Protein AF-A0A956I0E1-F1 (afdb_monomer)

Nearest PDB structures (foldseek):
  2x3h-assembly1_B  TM=3.995E-01  e=1.780E-02  Vectrevirus K15
  8ikw-assembly4_H  TM=4.033E-01  e=1.465E-02  Fusarium phyllophilum
  4pmh-assembly1_A  TM=3.651E-01  e=2.503E-02  Sitophilus oryzae
  4c2l-assembly1_A  TM=4.269E-01  e=1.017E+00  Aspergillus tubingensis

Solvent-accessible surface area (backbone atoms only — not comparable to full-atom values): 18386 Å² total; per-residue (Å²): 139,83,85,81,82,82,82,82,81,80,83,80,83,82,80,81,82,81,81,85,80,88,80,81,82,87,81,90,80,82,91,77,94,77,84,85,85,88,87,81,85,89,81,92,79,82,92,76,91,75,88,76,90,79,83,85,80,87,87,82,93,78,93,79,89,80,90,78,88,77,80,76,78,79,76,74,73,80,69,83,68,56,80,61,72,69,86,90,52,82,32,35,77,80,60,12,14,23,72,48,48,69,65,75,64,45,80,45,59,58,43,77,39,70,53,65,60,41,73,49,62,30,31,34,25,58,20,27,37,40,36,63,28,32,52,28,35,40,29,42,19,40,31,38,37,38,64,88,17,59,32,31,32,34,43,73,41,56,72,18,53,31,39,37,33,24,25,25,29,40,24,66,68,60,94,87,56,71,50,48,104,79,34,35,20,52,15,29,35,35,30,35,13,32,39,40,33,20,26,27,26,29,26,8,38,15,28,31,38,32,30,47,42,86,95,39,50,36,52,31,38,41,32,40,19,21,23,34,50,28,41,50,68,46,69,51,73,33,23,27,31,34,35,43,56,38,29,40,34,36,42,30,42,24,22,27,35,23,67,40,51,49,77,68,72,35,62,28,19,14,29,33,36,42,50,81,93,50,68,28,37,47,32,38,41,32,46,24,40,33,21,9,6,59,32,49,68,39,78,29,76,50,92,93,58,90,69,63,61,44,73,62,44,82,43,77,59,45,74,51,90,54,66,43,76,69,88,86,127

Radius of gyration: 27.49 Å; Cα contacts (8 Å, |Δi|>4): 817; chains: 1; bounding box: 90×65×77 Å

Foldseek 3Di:
DDDDDDDDDDDDDDDDDDDDDDDDDDDDDDDDDDDDDDDDDDDDDDDDDDDDDDDDDDDDDDDDDDDDDPPDPPPPPPDPFQDADDLPDQFDPCRFALVSRVAAADEDEEEEACEECAEAARHEYAAAYEQNYANYEYESYEQEHFFQALERYEYQDQRRQYEYGRHEYHQQDDPPDQPDNRTTHQEHYEEANYEHERYEAENHLEDYHYEYNPPHQHAYHYYSYEQEQYHARDLEEGEPYEHALHANYEYASHEQAQLHYHLPHYFYEPYEYADDPHAYEHYYAYQYEFEETQYSYDQRDDPPDPHGHYHHDHYNYHYDPHYRDDPDD

Mean predicted aligned error: 15.27 Å

Sequence (329 aa):
MKTRIGILALLLLGCNPAAPSPVSPPTGGSGGTGTCPAGSTPVLGGCLTKTAACVPANGAVDRLAVGSTCASCHVLLAGSMPTMPPINTRPSAANTGWQPTGVTLTNTGSINVTVDGTVIDSKNVSGCITVNARNVTIRRSKITTNSTCIHGITVQRSDANLLVEDVEVDATIGTDYSHTETSGAETCISGSGFTARRVNLHGCRRGAYVVPYATSTPNVTIDASYIHNLDRVTTYSRAGVTSYLHSNFTLRNNSIDATGGNTDWGTTYAIFVGIFDEIPVNIAIDGNYINGGTFGLNGGYSEGSTKIPENMRVTNNQFGSNFLGGTHN

Secondary structure (DSSP, 8-state):
--PPPPP------PPPPPPPPPPPPPPP------PPPP----------------PPPP-------------------------PPPTTSPP-TTTSSSGGGTPPPEEEEEEEE-STT-EEESEEEEEEEEE-SSS-EEES-EEE--TT-SEEEEE--TT--EEEES-EEE----TT----TTSS-SEEEEESSEEEES-EEESSSEEEEE--BTTB---EEEES-EEE---SS-SS-EEEEEEES--SEEEES-EEEET-S-SSS--EEEEEEE-SSS--B-EEEES-EEEESSEEEE----TT-----BT-EEES-EE-S--------

pLDDT: mean 74.1, std 25.22, range [26.56, 98.88]

Structure (mmCIF, N/CA/C/O backbone):
data_AF-A0A956I0E1-F1
#
_entry.id   AF-A0A956I0E1-F1
#
loop_
_atom_site.group_PDB
_atom_site.id
_atom_site.type_symbol
_atom_site.label_atom_id
_atom_site.label_alt_id
_atom_site.label_comp_id
_atom_site.label_asym_id
_atom_site.label_entity_id
_atom_site.label_seq_id
_atom_site.pdbx_PDB_ins_code
_atom_site.Cartn_x
_atom_site.Cartn_y
_atom_site.Cartn_z
_atom_site.occupancy
_atom_site.B_iso_or_equiv
_atom_site.auth_seq_id
_atom_site.auth_comp_id
_atom_site.auth_asym_id
_atom_site.auth_atom_id
_atom_site.pdbx_PDB_model_num
ATOM 1 N N . MET A 1 1 ? 49.664 17.374 -11.341 1.00 40.78 1 MET A N 1
ATOM 2 C CA . MET A 1 1 ? 48.872 17.722 -10.142 1.00 40.78 1 MET A CA 1
ATOM 3 C C . MET A 1 1 ? 47.831 16.631 -9.950 1.00 40.78 1 MET A C 1
ATOM 5 O O . MET A 1 1 ? 46.962 16.491 -10.795 1.00 40.78 1 MET A O 1
ATOM 9 N N . LYS A 1 2 ? 48.017 15.760 -8.951 1.00 32.50 2 LYS A N 1
ATOM 10 C CA . LYS A 1 2 ? 47.147 14.606 -8.669 1.00 32.50 2 LYS A CA 1
ATOM 11 C C . LYS A 1 2 ? 46.386 14.898 -7.380 1.00 32.50 2 LYS A C 1
ATOM 13 O O . LYS A 1 2 ? 46.998 14.928 -6.316 1.00 32.50 2 LYS A O 1
ATOM 18 N N . THR A 1 3 ? 45.085 15.131 -7.486 1.00 37.00 3 THR A N 1
ATOM 19 C CA . THR A 1 3 ? 44.211 15.380 -6.337 1.00 37.00 3 THR A CA 1
ATOM 20 C C . THR A 1 3 ? 43.773 14.035 -5.764 1.00 37.00 3 THR A C 1
ATOM 22 O O . THR A 1 3 ? 43.162 13.226 -6.457 1.00 37.00 3 THR A O 1
ATOM 25 N N . ARG A 1 4 ? 44.159 13.766 -4.514 1.00 33.53 4 ARG A N 1
ATOM 26 C CA . ARG A 1 4 ? 43.736 12.592 -3.743 1.00 33.53 4 ARG A CA 1
ATOM 27 C C . ARG A 1 4 ? 42.371 12.886 -3.123 1.00 33.53 4 ARG A C 1
ATOM 29 O O . ARG A 1 4 ? 42.251 13.849 -2.373 1.00 33.53 4 ARG A O 1
ATOM 36 N N . ILE A 1 5 ? 41.378 12.049 -3.410 1.00 38.34 5 ILE A N 1
ATOM 37 C CA . ILE A 1 5 ? 40.110 12.003 -2.674 1.00 38.34 5 ILE A CA 1
ATOM 38 C C . ILE A 1 5 ? 40.303 11.000 -1.535 1.00 38.34 5 ILE A C 1
ATOM 40 O O . ILE A 1 5 ? 40.612 9.833 -1.772 1.00 38.34 5 ILE A O 1
ATOM 44 N N . GLY A 1 6 ? 40.214 11.493 -0.300 1.00 29.80 6 GLY A N 1
ATOM 45 C CA . GLY A 1 6 ? 40.300 10.690 0.913 1.00 29.80 6 GLY A CA 1
ATOM 46 C C . GLY A 1 6 ? 39.018 9.892 1.123 1.00 29.80 6 GLY A C 1
ATOM 47 O O . GLY A 1 6 ? 37.931 10.459 1.181 1.00 29.80 6 GLY A O 1
ATOM 48 N N . ILE A 1 7 ? 39.167 8.575 1.240 1.00 33.06 7 ILE A N 1
ATOM 49 C CA . ILE A 1 7 ? 38.125 7.652 1.688 1.00 33.06 7 ILE A CA 1
ATOM 50 C C . ILE A 1 7 ? 38.032 7.781 3.211 1.00 33.06 7 ILE A C 1
ATOM 52 O O . ILE A 1 7 ? 38.994 7.487 3.922 1.00 33.06 7 ILE A O 1
ATOM 56 N N . LEU A 1 8 ? 36.884 8.245 3.705 1.00 27.77 8 LEU A N 1
ATOM 57 C CA . LEU A 1 8 ? 36.563 8.264 5.127 1.00 27.77 8 LEU A CA 1
ATOM 58 C C . LEU A 1 8 ? 36.070 6.864 5.521 1.00 27.77 8 LEU A C 1
ATOM 60 O O . LEU A 1 8 ? 34.970 6.455 5.159 1.00 27.77 8 LEU A O 1
ATOM 64 N N . ALA A 1 9 ? 36.923 6.113 6.218 1.00 31.48 9 ALA A N 1
ATOM 65 C CA . ALA A 1 9 ? 36.590 4.812 6.779 1.00 31.48 9 ALA A CA 1
ATOM 66 C C . ALA A 1 9 ? 35.669 4.986 7.998 1.00 31.48 9 ALA A C 1
ATOM 68 O O . ALA A 1 9 ? 36.048 5.609 8.990 1.00 31.48 9 ALA A O 1
ATOM 69 N N . LEU A 1 10 ? 34.461 4.427 7.920 1.00 29.41 10 LEU A N 1
ATOM 70 C CA . LEU A 1 10 ? 33.529 4.337 9.038 1.00 29.41 10 LEU A CA 1
ATOM 71 C C . LEU A 1 10 ? 33.948 3.152 9.926 1.00 29.41 10 LEU A C 1
ATOM 73 O O . LEU A 1 10 ? 33.850 1.996 9.515 1.00 29.41 10 LEU A O 1
ATOM 77 N N . LEU A 1 11 ? 34.460 3.439 11.128 1.00 28.84 11 LEU A N 1
ATOM 78 C CA . LEU A 1 11 ? 34.755 2.430 12.148 1.00 28.84 11 LEU A CA 1
ATOM 79 C C . LEU A 1 11 ? 33.448 1.791 12.646 1.00 28.84 11 LEU A C 1
ATOM 81 O O . LEU A 1 11 ? 32.648 2.441 13.316 1.00 28.84 11 LEU A O 1
ATOM 85 N N . LEU A 1 12 ? 33.269 0.499 12.374 1.00 31.62 12 LEU A N 1
ATOM 86 C CA . LEU A 1 12 ? 32.282 -0.352 13.038 1.00 31.62 12 LEU A CA 1
ATOM 87 C C . LEU A 1 12 ? 32.843 -0.807 14.393 1.00 31.62 12 LEU A C 1
ATOM 89 O O . LEU A 1 12 ? 33.754 -1.632 14.459 1.00 31.62 12 LEU A O 1
ATOM 93 N N . LEU A 1 13 ? 32.295 -0.261 15.478 1.00 33.41 13 LEU A N 1
ATOM 94 C CA . LEU A 1 13 ? 32.479 -0.777 16.835 1.00 33.41 13 LEU A CA 1
ATOM 95 C C . LEU A 1 13 ? 31.721 -2.106 16.965 1.00 33.41 13 LEU A C 1
ATOM 97 O O . LEU A 1 13 ? 30.492 -2.137 16.960 1.00 33.41 13 LEU A O 1
ATOM 101 N N . GLY A 1 14 ? 32.467 -3.207 17.061 1.00 29.22 14 GLY A N 1
ATOM 102 C CA . GLY A 1 14 ? 31.926 -4.539 17.311 1.00 29.22 14 GLY A CA 1
ATOM 103 C C . GLY A 1 14 ? 31.387 -4.666 18.735 1.00 29.22 14 GLY A C 1
ATOM 104 O O . GLY A 1 14 ? 32.139 -4.565 19.703 1.00 29.22 14 GLY A O 1
ATOM 105 N N . CYS A 1 15 ? 30.084 -4.916 18.858 1.00 30.98 15 CYS A N 1
ATOM 106 C CA . CYS A 1 15 ? 29.458 -5.372 20.093 1.00 30.98 15 CYS A CA 1
ATOM 107 C C . CYS A 1 15 ? 29.407 -6.907 20.063 1.00 30.98 15 CYS A C 1
ATOM 109 O O . CYS A 1 15 ? 28.855 -7.498 19.137 1.00 30.98 15 CYS A O 1
ATOM 111 N N . ASN A 1 16 ? 30.042 -7.545 21.043 1.00 37.84 16 ASN A N 1
ATOM 112 C CA . ASN A 1 16 ? 30.167 -8.995 21.167 1.00 37.84 16 ASN A CA 1
ATOM 113 C C . ASN A 1 16 ? 28.909 -9.569 21.855 1.00 37.84 16 ASN A C 1
ATOM 115 O O . ASN A 1 16 ? 28.628 -9.149 22.980 1.00 37.84 16 ASN A O 1
ATOM 119 N N . PRO A 1 17 ? 28.139 -10.501 21.260 1.00 41.69 17 PRO A N 1
ATOM 120 C CA . PRO A 1 17 ? 27.035 -11.134 21.970 1.00 41.69 17 PRO A CA 1
ATOM 121 C C . PRO A 1 17 ? 27.550 -12.278 22.854 1.00 41.69 17 PRO A C 1
ATOM 123 O O . PRO A 1 17 ? 28.138 -13.250 22.381 1.00 41.69 17 PRO A O 1
ATOM 126 N N . ALA A 1 18 ? 27.309 -12.155 24.159 1.00 39.19 18 ALA A N 1
ATOM 127 C CA . ALA A 1 18 ? 27.514 -13.223 25.128 1.00 39.19 18 ALA A CA 1
ATOM 128 C C . ALA A 1 18 ? 26.575 -14.411 24.841 1.00 39.19 18 ALA A C 1
ATOM 130 O O . ALA A 1 18 ? 25.391 -14.233 24.553 1.00 39.19 18 ALA A O 1
ATOM 131 N N . ALA A 1 19 ? 27.120 -15.625 24.933 1.00 42.50 19 ALA A N 1
ATOM 132 C CA . ALA A 1 19 ? 26.400 -16.880 24.752 1.00 42.50 19 ALA A CA 1
ATOM 133 C C . ALA A 1 19 ? 25.367 -17.126 25.877 1.00 42.50 19 ALA A C 1
ATOM 135 O O . ALA A 1 19 ? 25.663 -16.835 27.039 1.00 42.50 19 ALA A O 1
ATOM 136 N N . PRO A 1 20 ? 24.188 -17.707 25.583 1.00 42.19 20 PRO A N 1
ATOM 137 C CA . PRO A 1 20 ? 23.251 -18.137 26.615 1.00 42.19 20 PRO A CA 1
ATOM 138 C C . PRO A 1 20 ? 23.629 -19.515 27.187 1.00 42.19 20 PRO A C 1
ATOM 140 O O . PRO A 1 20 ? 23.898 -20.464 26.450 1.00 42.19 20 PRO A O 1
ATOM 143 N N . SER A 1 21 ? 23.615 -19.622 28.516 1.00 46.28 21 SER A N 1
ATOM 144 C CA . SER A 1 21 ? 23.767 -20.876 29.267 1.00 46.28 21 SER A CA 1
ATOM 145 C C . SER A 1 21 ? 22.566 -21.821 29.069 1.00 46.28 21 SER A C 1
ATOM 147 O O . SER A 1 21 ? 21.438 -21.343 28.925 1.00 46.28 21 SER A O 1
ATOM 149 N N . PRO A 1 22 ? 22.758 -23.155 29.112 1.00 45.22 22 PRO A N 1
ATOM 150 C CA . PRO A 1 22 ? 21.678 -24.120 28.920 1.00 45.22 22 PRO A CA 1
ATOM 151 C C . PRO A 1 22 ? 20.795 -24.256 30.171 1.00 45.22 22 PRO A C 1
ATOM 153 O O . PRO A 1 22 ? 21.289 -24.410 31.287 1.00 45.22 22 PRO A O 1
ATOM 156 N N . VAL A 1 23 ? 19.475 -24.238 29.968 1.00 52.34 23 VAL A N 1
ATOM 157 C CA . VAL A 1 23 ? 18.460 -24.554 30.985 1.00 52.34 23 VAL A CA 1
ATOM 158 C C . VAL A 1 23 ? 18.112 -26.041 30.887 1.00 52.34 23 VAL A C 1
ATOM 160 O O . VAL A 1 23 ? 17.734 -26.526 29.821 1.00 52.34 23 VAL A O 1
ATOM 163 N N . SER A 1 24 ? 18.246 -26.762 31.999 1.00 46.59 24 SER A N 1
ATOM 164 C CA . SER A 1 24 ? 17.867 -28.174 32.134 1.00 46.59 24 SER A CA 1
ATOM 165 C C . SER A 1 24 ? 16.340 -28.375 32.083 1.00 46.59 24 SER A C 1
ATOM 167 O O . SER A 1 24 ? 15.600 -27.516 32.567 1.00 46.59 24 SER A O 1
ATOM 169 N N . PRO A 1 25 ? 15.841 -29.512 31.561 1.00 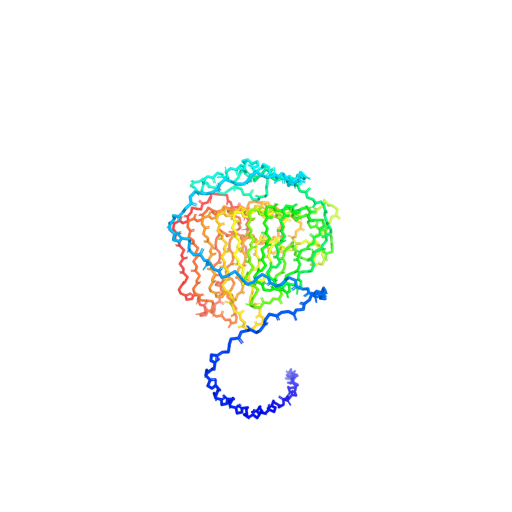48.78 25 PRO A N 1
ATOM 170 C CA . PRO A 1 25 ? 14.408 -29.798 31.500 1.00 48.78 25 PRO A CA 1
ATOM 171 C C . PRO A 1 25 ? 13.851 -30.245 32.867 1.00 48.78 25 PRO A C 1
ATOM 173 O O . PRO A 1 25 ? 14.544 -30.961 33.596 1.00 48.78 25 PRO A O 1
ATOM 176 N N . PRO A 1 26 ? 12.599 -29.895 33.224 1.00 46.16 26 PRO A N 1
ATOM 177 C CA . PRO A 1 26 ? 11.955 -30.455 34.400 1.00 46.16 26 PRO A CA 1
ATOM 178 C C . PRO A 1 26 ? 11.519 -31.903 34.149 1.00 46.16 26 PRO A C 1
ATOM 180 O O . PRO A 1 26 ? 10.938 -32.255 33.121 1.00 46.16 26 PRO A O 1
ATOM 183 N N . THR A 1 27 ? 11.821 -32.734 35.138 1.00 42.22 27 THR A N 1
ATOM 184 C CA . THR A 1 27 ? 11.449 -34.136 35.285 1.00 42.22 27 THR A CA 1
ATOM 185 C C . THR A 1 27 ? 9.942 -34.315 35.492 1.00 42.22 27 THR A C 1
ATOM 187 O O . THR A 1 27 ? 9.270 -33.495 36.114 1.00 42.22 27 THR A O 1
ATOM 190 N N . GLY A 1 28 ? 9.414 -35.412 34.942 1.00 38.59 28 GLY A N 1
ATOM 191 C CA . GLY A 1 28 ? 8.002 -35.779 34.989 1.00 38.59 28 GLY A CA 1
ATOM 192 C C . GLY A 1 28 ? 7.498 -36.152 36.386 1.00 38.59 28 GLY A C 1
ATOM 193 O O . GLY A 1 28 ? 8.214 -36.748 37.190 1.00 38.59 28 GLY A O 1
ATOM 194 N N . GLY A 1 29 ? 6.229 -35.825 36.639 1.00 35.56 29 GLY A N 1
ATOM 195 C CA . GLY A 1 29 ? 5.484 -36.175 37.844 1.00 35.56 29 GLY A CA 1
ATOM 196 C C . GLY A 1 29 ? 4.213 -36.954 37.504 1.00 35.56 29 GLY A C 1
ATOM 197 O O . GLY A 1 29 ? 3.332 -36.456 36.811 1.00 35.56 29 GLY A O 1
ATOM 198 N N . SER A 1 30 ? 4.191 -38.188 38.002 1.00 37.34 30 SER A N 1
ATOM 199 C CA . SER A 1 30 ? 3.142 -39.211 38.019 1.00 37.34 30 SER A CA 1
ATOM 200 C C . SER A 1 30 ? 1.714 -38.716 38.275 1.00 37.34 30 SER A C 1
ATOM 202 O O . SER A 1 30 ? 1.475 -37.880 39.143 1.00 37.34 30 SER A O 1
ATOM 204 N N . GLY A 1 31 ? 0.754 -39.345 37.588 1.00 41.16 31 GLY A N 1
ATOM 205 C CA . GLY A 1 31 ? -0.674 -39.224 37.861 1.00 41.16 31 GLY A CA 1
ATOM 206 C C . GLY A 1 31 ? -1.060 -39.764 39.241 1.00 41.16 31 GLY A C 1
ATOM 207 O O . GLY A 1 31 ? -0.533 -40.774 39.705 1.00 41.16 31 GLY A O 1
ATOM 208 N N . GLY A 1 32 ? -2.003 -39.074 39.878 1.00 35.44 32 GLY A N 1
ATOM 209 C CA . GLY A 1 32 ? -2.668 -39.493 41.104 1.00 35.44 32 GLY A CA 1
ATOM 210 C C . GLY A 1 32 ? -4.151 -39.155 41.009 1.00 35.44 32 GLY A C 1
ATOM 211 O O . GLY A 1 32 ? -4.526 -37.998 40.835 1.00 35.44 32 GLY A O 1
ATOM 212 N N . THR A 1 33 ? -4.995 -40.179 41.085 1.00 40.28 33 THR A N 1
ATOM 213 C CA . THR A 1 33 ? -6.451 -40.079 41.203 1.00 40.28 33 THR A CA 1
ATOM 214 C C . THR A 1 33 ? -6.811 -39.626 42.618 1.00 40.28 33 THR A C 1
ATOM 216 O O . THR A 1 33 ? -6.665 -40.399 43.562 1.00 40.28 33 THR A O 1
ATOM 219 N N . GLY A 1 34 ? -7.261 -38.378 42.769 1.00 34.16 34 GLY A N 1
ATOM 220 C CA . GLY A 1 34 ? -7.728 -37.818 44.039 1.00 34.16 34 GLY A CA 1
ATOM 221 C C . GLY A 1 34 ? -9.223 -37.506 44.000 1.00 34.16 34 GLY A C 1
ATOM 222 O O . GLY A 1 34 ? -9.676 -36.712 43.182 1.00 34.16 34 GLY A O 1
ATOM 223 N N . THR A 1 35 ? -9.985 -38.137 44.888 1.00 37.84 35 THR A N 1
ATOM 224 C CA . THR A 1 35 ? -11.394 -37.851 45.191 1.00 37.84 35 THR A CA 1
ATOM 225 C C . THR A 1 35 ? -11.530 -36.552 45.998 1.00 37.84 35 THR A C 1
ATOM 227 O O . THR A 1 35 ? -10.819 -36.377 46.987 1.00 37.84 35 THR A O 1
ATOM 230 N N . CYS A 1 36 ? -12.457 -35.662 45.625 1.00 31.25 36 CYS A N 1
ATOM 231 C CA . CYS A 1 36 ? -12.765 -34.441 46.384 1.00 31.25 36 CYS A CA 1
ATOM 232 C C . CYS A 1 36 ? -13.646 -34.727 47.619 1.00 31.25 36 CYS A C 1
ATOM 234 O O . CYS A 1 36 ? -14.669 -35.399 47.474 1.00 31.25 36 CYS A O 1
ATOM 236 N N . PRO A 1 37 ? -13.337 -34.158 48.802 1.00 41.31 37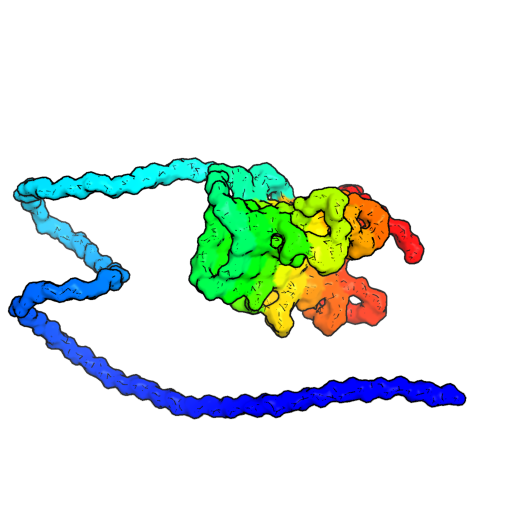 PRO A N 1
ATOM 237 C CA . PRO A 1 37 ? -14.288 -34.043 49.899 1.00 41.31 37 PRO A CA 1
ATOM 238 C C . PRO A 1 37 ? -15.182 -32.803 49.737 1.00 41.31 37 PRO A C 1
ATOM 240 O O . PRO A 1 37 ? -14.757 -31.756 49.248 1.00 41.31 37 PRO A O 1
ATOM 243 N N . ALA A 1 38 ? -16.439 -32.945 50.154 1.00 36.06 38 ALA A N 1
ATOM 244 C CA . ALA A 1 38 ? -17.451 -31.898 50.148 1.00 36.06 38 ALA A CA 1
ATOM 245 C C . ALA A 1 38 ? -17.284 -30.928 51.332 1.00 36.06 38 ALA A C 1
ATOM 247 O O . ALA A 1 38 ? -17.058 -31.363 52.459 1.00 36.06 38 ALA A O 1
ATOM 248 N N . GLY A 1 39 ? -17.501 -29.632 51.080 1.00 38.31 39 GLY A N 1
ATOM 249 C CA . GLY A 1 39 ? -17.866 -28.655 52.111 1.00 38.31 39 GLY A CA 1
ATOM 250 C C . GLY A 1 39 ? -16.900 -27.481 52.292 1.00 38.31 39 GLY A C 1
ATOM 251 O O . GLY A 1 39 ? -15.991 -27.540 53.113 1.00 38.31 39 GLY A O 1
ATOM 252 N N . SER A 1 40 ? -17.145 -26.378 51.579 1.00 33.75 40 SER A N 1
ATOM 253 C CA . SER A 1 40 ? -17.056 -24.999 52.104 1.00 33.75 40 SER A CA 1
ATOM 254 C C . SER A 1 40 ? -17.456 -23.971 51.031 1.00 33.75 40 SER A C 1
ATOM 256 O O . SER A 1 40 ? -17.135 -24.098 49.853 1.00 33.75 40 SER A O 1
ATOM 258 N N . THR A 1 41 ? -18.241 -22.985 51.460 1.00 42.19 41 THR A N 1
ATOM 259 C CA . THR A 1 41 ? -18.812 -21.842 50.721 1.00 42.19 41 THR A CA 1
ATOM 260 C C . THR A 1 41 ? -17.768 -20.762 50.355 1.00 42.19 41 THR A C 1
ATOM 262 O O . THR A 1 41 ? -16.660 -20.793 50.885 1.00 42.19 41 THR A O 1
ATOM 265 N N . PRO A 1 42 ? -18.082 -19.817 49.438 1.00 43.72 42 PRO A N 1
ATOM 266 C CA . PRO A 1 42 ? -17.131 -19.309 48.446 1.00 43.72 42 PRO A CA 1
ATOM 267 C C . PRO A 1 42 ? -16.430 -17.996 48.824 1.00 43.72 42 PRO A C 1
ATOM 269 O O . PRO A 1 42 ? -16.980 -17.160 49.539 1.00 43.72 42 PRO A O 1
ATOM 272 N N . VAL A 1 43 ? -15.259 -17.765 48.221 1.00 35.53 43 VAL A N 1
ATOM 273 C CA . VAL A 1 43 ? -14.639 -16.437 48.082 1.00 35.53 43 VAL A CA 1
ATOM 274 C C . VAL A 1 43 ? -14.528 -16.114 46.589 1.00 35.53 43 VAL A C 1
ATOM 276 O O . VAL A 1 43 ? -14.092 -16.946 45.796 1.00 35.53 43 VAL A O 1
ATOM 279 N N . LEU A 1 44 ? -14.984 -14.914 46.216 1.00 36.69 44 LEU A N 1
ATOM 280 C CA . LEU A 1 44 ? -14.990 -14.371 44.858 1.00 36.69 44 LEU A CA 1
ATOM 281 C C . LEU A 1 44 ? -13.585 -14.314 44.235 1.00 36.69 44 LEU A C 1
ATOM 283 O O . LEU A 1 44 ? -12.666 -13.765 44.838 1.00 36.69 44 LEU A O 1
ATOM 287 N N . GLY A 1 45 ? -13.463 -14.733 42.972 1.00 33.44 45 GLY A N 1
ATOM 288 C CA . GLY A 1 45 ? -12.325 -14.366 42.129 1.00 33.44 45 GLY A CA 1
ATOM 289 C C . GLY A 1 45 ? -12.209 -15.170 40.832 1.00 33.44 45 GLY A C 1
ATOM 290 O O . GLY A 1 45 ? -11.830 -16.331 40.862 1.00 33.44 45 GLY A O 1
ATOM 291 N N . GLY A 1 46 ? -12.467 -14.517 39.693 1.00 33.78 46 GLY A N 1
ATOM 292 C CA . GLY A 1 46 ? -11.894 -14.879 38.388 1.00 33.78 46 GLY A CA 1
ATOM 293 C C . GLY A 1 46 ? -12.588 -15.991 37.593 1.00 33.78 46 GLY A C 1
ATOM 294 O O . GLY A 1 46 ? -12.231 -17.160 37.689 1.00 33.78 46 GLY A O 1
ATOM 295 N N . CYS A 1 47 ? -13.509 -15.611 36.703 1.00 26.56 47 CYS A N 1
ATOM 296 C CA . CYS A 1 47 ? -13.994 -16.487 35.636 1.00 26.56 47 CYS A CA 1
ATOM 297 C C . CYS A 1 47 ? -12.930 -16.587 34.526 1.00 26.56 47 CYS A C 1
ATOM 299 O O . CYS A 1 47 ? -12.784 -15.678 33.711 1.00 26.56 47 CYS A O 1
ATOM 301 N N . LEU A 1 48 ? -12.181 -17.693 34.506 1.00 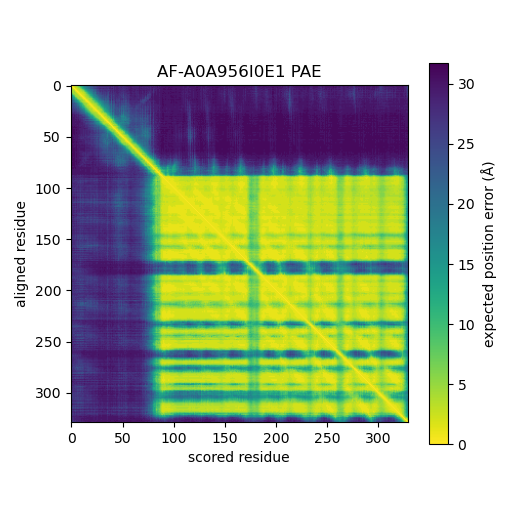36.00 48 LEU A N 1
ATOM 302 C CA . LEU A 1 48 ? -11.466 -18.190 33.329 1.00 36.00 48 LEU A CA 1
ATOM 303 C C . LEU A 1 48 ? -12.336 -19.280 32.694 1.00 36.00 48 LEU A C 1
ATOM 305 O O . LEU A 1 48 ? -12.450 -20.384 33.224 1.00 36.00 48 LEU A O 1
ATOM 309 N N . THR A 1 49 ? -12.966 -18.986 31.559 1.00 33.41 49 THR A N 1
ATOM 310 C CA . THR A 1 49 ? -13.727 -19.981 30.796 1.00 33.41 49 THR A CA 1
ATOM 311 C C . THR A 1 49 ? -12.771 -20.909 30.051 1.00 33.41 49 THR A C 1
ATOM 313 O O . THR A 1 49 ? -12.272 -20.574 28.977 1.00 33.41 49 THR A O 1
ATOM 316 N N . LYS A 1 50 ? -12.527 -22.097 30.612 1.00 32.06 50 LYS A N 1
ATOM 317 C CA . LYS A 1 50 ? -11.989 -23.249 29.882 1.00 32.06 50 LYS A CA 1
ATOM 318 C C . LYS A 1 50 ? -13.170 -24.135 29.485 1.00 32.06 50 LYS A C 1
ATOM 320 O O . LYS A 1 50 ? -13.744 -24.826 30.321 1.00 32.06 50 LYS A O 1
ATOM 325 N N . THR A 1 51 ? -13.565 -24.070 28.220 1.00 32.41 51 THR A N 1
ATOM 326 C CA . THR A 1 51 ? -14.673 -24.851 27.662 1.00 32.41 51 THR A CA 1
ATOM 327 C C . THR A 1 51 ? -14.257 -26.319 27.543 1.00 32.41 51 THR A C 1
ATOM 329 O O . THR A 1 51 ? -13.497 -26.678 26.648 1.00 32.41 51 THR A O 1
ATOM 332 N N . ALA A 1 52 ? -14.738 -27.173 28.446 1.00 35.12 52 ALA A N 1
ATOM 333 C CA . ALA A 1 52 ? -14.764 -28.618 28.243 1.00 35.12 52 ALA A CA 1
ATOM 334 C C . ALA A 1 52 ? -16.186 -29.011 27.824 1.00 35.12 52 ALA A C 1
ATOM 336 O O . ALA A 1 52 ? -17.147 -28.780 28.556 1.00 35.12 52 ALA A O 1
ATOM 337 N N . ALA A 1 53 ? -16.311 -29.550 26.614 1.00 35.66 53 ALA A N 1
ATOM 338 C CA . ALA A 1 53 ? -17.561 -30.051 26.069 1.00 35.66 53 ALA A CA 1
ATOM 339 C C . ALA A 1 53 ? -17.998 -31.315 26.827 1.00 35.66 53 ALA A C 1
ATOM 341 O O . ALA A 1 53 ? -17.245 -32.285 26.894 1.00 35.66 53 ALA A O 1
ATOM 342 N N . CYS A 1 54 ? -19.219 -31.312 27.363 1.00 28.12 54 CYS A N 1
ATOM 343 C CA . CYS A 1 54 ? -19.899 -32.521 27.814 1.00 28.12 54 CYS A CA 1
ATOM 344 C C . CYS A 1 54 ? -21.035 -32.825 26.831 1.00 28.12 54 CYS A C 1
ATOM 346 O O . CYS A 1 54 ? -21.918 -31.996 26.613 1.00 28.12 54 CYS A O 1
ATOM 348 N N . VAL A 1 55 ? -20.967 -33.997 26.204 1.00 38.22 55 VAL A N 1
ATOM 349 C CA . VAL A 1 55 ? -22.006 -34.565 25.339 1.00 38.22 55 VAL A CA 1
ATOM 350 C C . VAL A 1 55 ? -23.092 -35.166 26.241 1.00 38.22 55 VAL A C 1
ATOM 352 O O . VAL A 1 55 ? -22.746 -35.995 27.083 1.00 38.22 55 VAL A O 1
ATOM 355 N N . PRO A 1 56 ? -24.385 -34.816 26.105 1.00 37.81 56 PRO A N 1
ATOM 356 C CA . PRO A 1 56 ? -25.424 -35.476 26.882 1.00 37.81 56 PRO A CA 1
ATOM 357 C C . PRO A 1 56 ? -25.810 -36.820 26.251 1.00 37.81 56 PRO A C 1
ATOM 359 O O . PRO A 1 56 ? -26.188 -36.896 25.081 1.00 37.81 56 PRO A O 1
ATOM 362 N N . ALA A 1 57 ? -25.738 -37.880 27.058 1.00 34.81 57 ALA A N 1
ATOM 363 C CA . ALA A 1 57 ? -26.407 -39.145 26.792 1.00 34.81 57 ALA A CA 1
ATOM 364 C C . ALA A 1 57 ? -27.895 -39.029 27.168 1.00 34.81 57 ALA A C 1
ATOM 366 O O . ALA A 1 57 ? -28.259 -38.419 28.172 1.00 34.81 57 ALA A O 1
ATOM 367 N N . ASN A 1 58 ? -28.738 -39.602 26.315 1.00 41.38 58 ASN A N 1
ATOM 368 C CA . ASN A 1 58 ? -30.194 -39.549 26.359 1.00 41.38 58 ASN A CA 1
ATOM 369 C C . ASN A 1 58 ? -30.812 -40.084 27.662 1.00 41.38 58 ASN A C 1
ATOM 371 O O . ASN A 1 58 ? -30.433 -41.153 28.134 1.00 41.38 58 ASN A O 1
ATOM 375 N N . GLY A 1 59 ? -31.894 -39.428 28.096 1.00 37.53 59 GLY A N 1
ATOM 376 C CA . GLY A 1 59 ? -33.016 -40.089 28.766 1.00 37.53 59 GLY A CA 1
ATOM 377 C C . GLY A 1 59 ? -33.282 -39.663 30.208 1.00 37.53 59 GLY A C 1
ATOM 378 O O . GLY A 1 59 ? -32.765 -40.279 31.127 1.00 37.53 59 GLY A O 1
ATOM 379 N N . ALA A 1 60 ? -34.159 -38.673 30.389 1.00 34.56 60 ALA A N 1
ATOM 380 C CA . ALA A 1 60 ? -35.275 -38.695 31.346 1.00 34.56 60 ALA A CA 1
ATOM 381 C C . ALA A 1 60 ? -35.985 -37.334 31.316 1.00 34.56 60 ALA A C 1
ATOM 383 O O . ALA A 1 60 ? -35.374 -36.285 31.502 1.00 34.56 60 ALA A O 1
ATOM 384 N N . VAL A 1 61 ? -37.288 -37.368 31.050 1.00 44.81 61 VAL A N 1
ATOM 385 C CA . VAL A 1 61 ? -38.200 -36.237 31.218 1.00 44.81 61 VAL A CA 1
ATOM 386 C C . VAL A 1 61 ? -38.478 -36.061 32.704 1.00 44.81 61 VAL A C 1
ATOM 388 O O . VAL A 1 61 ? -39.054 -36.957 33.313 1.00 44.81 61 VAL A O 1
ATOM 391 N N . ASP A 1 62 ? -38.134 -34.905 33.267 1.00 32.78 62 ASP A N 1
ATOM 392 C CA . ASP A 1 62 ? -38.762 -34.468 34.508 1.00 32.78 62 ASP A CA 1
ATOM 393 C C . ASP A 1 62 ? -39.114 -32.980 34.461 1.00 32.78 62 ASP A C 1
ATOM 395 O O . ASP A 1 62 ? -38.363 -32.132 33.972 1.00 32.78 62 ASP A O 1
ATOM 399 N N . ARG A 1 63 ? -40.338 -32.698 34.897 1.00 45.53 63 ARG A N 1
ATOM 400 C CA . ARG A 1 63 ? -40.977 -31.387 34.873 1.00 45.53 63 ARG A CA 1
ATOM 401 C C . ARG A 1 63 ? -40.617 -30.650 36.155 1.00 45.53 63 ARG A C 1
ATOM 403 O O . ARG A 1 63 ? -41.146 -30.994 37.203 1.00 45.53 63 ARG A O 1
ATOM 410 N N . LEU A 1 64 ? -39.875 -29.550 36.056 1.00 36.31 64 LEU A N 1
ATOM 411 C CA . LEU A 1 64 ? -39.912 -28.508 37.083 1.00 36.31 64 LEU A CA 1
ATOM 412 C C . LEU A 1 64 ? -39.997 -27.121 36.438 1.00 36.31 64 LEU A C 1
ATOM 414 O O . LEU A 1 64 ? -39.086 -26.665 35.752 1.00 36.31 64 LEU A O 1
ATOM 418 N N . ALA A 1 65 ? -41.126 -26.459 36.676 1.00 39.94 65 ALA A N 1
ATOM 419 C CA . ALA A 1 65 ? -41.277 -25.021 36.528 1.00 39.94 65 ALA A CA 1
ATOM 420 C C . ALA A 1 65 ? -40.810 -24.344 37.823 1.00 39.94 65 ALA A C 1
ATOM 422 O O . ALA A 1 65 ? -41.133 -24.852 38.889 1.00 39.94 65 ALA A O 1
ATOM 423 N N . VAL A 1 66 ? -40.105 -23.214 37.727 1.00 37.34 66 VAL A N 1
ATOM 424 C CA . VAL A 1 66 ? -40.360 -21.927 38.412 1.00 37.34 66 VAL A CA 1
ATOM 425 C C . VAL A 1 66 ? -39.367 -20.916 37.827 1.00 37.34 66 VAL A C 1
ATOM 427 O O . VAL A 1 66 ? -38.221 -21.240 37.526 1.00 37.34 66 VAL A O 1
ATOM 430 N N . GLY A 1 67 ? -39.867 -19.709 37.579 1.00 40.59 67 GLY A N 1
ATOM 431 C CA . GLY A 1 67 ? -39.214 -18.682 36.789 1.00 40.59 67 GLY A CA 1
ATOM 432 C C . GLY A 1 67 ? -37.969 -18.060 37.411 1.00 40.59 67 GLY A C 1
ATOM 433 O O . GLY A 1 67 ? -37.801 -17.984 38.624 1.00 40.59 67 GLY A O 1
ATOM 434 N N . SER A 1 68 ? -37.142 -17.517 36.525 1.00 44.03 68 SER A N 1
ATOM 435 C CA . SER A 1 68 ? -36.263 -16.400 36.831 1.00 44.03 68 SER A CA 1
ATOM 436 C C . SER A 1 68 ? -36.126 -15.566 35.562 1.00 44.03 68 SER A C 1
ATOM 438 O O . SER A 1 68 ? -35.691 -16.044 34.514 1.00 44.03 68 SER A O 1
ATOM 440 N N . THR A 1 69 ? -36.618 -14.335 35.628 1.00 40.62 69 THR A N 1
ATOM 441 C CA . THR A 1 69 ? -36.598 -13.358 34.545 1.00 40.62 69 THR A CA 1
ATOM 442 C C . THR A 1 69 ? -35.177 -12.838 34.336 1.00 40.62 69 THR A C 1
ATOM 444 O O . THR A 1 69 ? -34.751 -11.914 35.023 1.00 40.62 69 THR A O 1
ATOM 447 N N . CYS A 1 70 ? -34.466 -13.371 33.343 1.00 36.84 70 CYS A N 1
ATOM 448 C CA . CYS A 1 70 ? -33.359 -12.665 32.694 1.00 36.84 70 CYS A CA 1
ATOM 44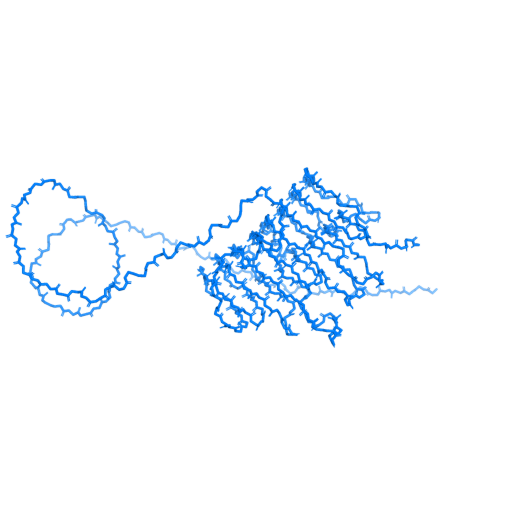9 C C . CYS A 1 70 ? -33.883 -11.938 31.445 1.00 36.84 70 CYS A C 1
ATOM 451 O O . CYS A 1 70 ? -33.602 -12.322 30.313 1.00 36.84 70 CYS A O 1
ATOM 453 N N . ALA A 1 71 ? -34.673 -10.887 31.662 1.00 43.84 71 ALA A N 1
ATOM 454 C CA . ALA A 1 71 ? -34.786 -9.782 30.712 1.00 43.84 71 ALA A CA 1
ATOM 455 C C . ALA A 1 71 ? -33.615 -8.835 31.046 1.00 43.84 71 ALA A C 1
ATOM 457 O O . ALA A 1 71 ? -33.466 -8.454 32.199 1.00 43.84 71 ALA A O 1
ATOM 458 N N . SER A 1 72 ? -32.668 -8.489 30.182 1.00 44.59 72 SER A N 1
ATOM 459 C CA . SER A 1 72 ? -32.726 -8.353 28.737 1.00 44.59 72 SER A CA 1
ATOM 460 C C . SER A 1 72 ? -31.338 -8.637 28.163 1.00 44.59 72 SER A C 1
ATOM 462 O O . SER A 1 72 ? -30.428 -7.820 28.289 1.00 44.59 72 SER A O 1
ATOM 464 N N . CYS A 1 73 ? -31.158 -9.778 27.500 1.00 31.25 73 CYS A N 1
ATOM 465 C CA . CYS A 1 73 ? -30.084 -9.895 26.523 1.00 31.25 73 CYS A CA 1
ATOM 466 C C . CYS A 1 73 ? -30.634 -9.263 25.243 1.00 31.25 73 CYS A C 1
ATOM 468 O O . CYS A 1 73 ? -31.486 -9.852 24.579 1.00 31.25 73 CYS A O 1
ATOM 470 N N . HIS A 1 74 ? -30.239 -8.022 24.950 1.00 39.50 74 HIS A N 1
ATOM 471 C CA . HIS A 1 74 ? -30.492 -7.439 23.637 1.00 39.50 74 HIS A CA 1
ATOM 472 C C . HIS A 1 74 ? -29.767 -8.314 22.615 1.00 39.50 74 HIS A C 1
ATOM 474 O O . HIS A 1 74 ? -28.565 -8.177 22.394 1.00 39.50 74 HIS A O 1
ATOM 480 N N . VAL A 1 75 ? -30.508 -9.239 22.009 1.00 38.62 75 VAL A N 1
ATOM 481 C CA . VAL A 1 75 ? -30.127 -9.863 20.750 1.00 38.62 75 VAL A CA 1
ATOM 482 C C . VAL A 1 75 ? -30.125 -8.722 19.742 1.00 38.62 75 VAL A C 1
ATOM 484 O O . VAL A 1 75 ? -31.167 -8.340 19.213 1.00 38.62 75 VAL A O 1
ATOM 487 N N . LEU A 1 76 ? -28.959 -8.105 19.549 1.00 44.12 76 LEU A N 1
ATOM 488 C CA . LEU A 1 76 ? -28.711 -7.252 18.399 1.00 44.12 76 LEU A CA 1
ATOM 489 C C . LEU A 1 76 ? -28.970 -8.131 17.180 1.00 44.12 76 LEU A C 1
ATOM 491 O O . LEU A 1 76 ? -28.181 -9.020 16.862 1.00 44.12 76 LEU A O 1
ATOM 495 N N . LEU A 1 77 ? -30.131 -7.919 16.560 1.00 41.28 77 LEU A N 1
ATOM 496 C CA . LEU A 1 77 ? -30.456 -8.445 15.248 1.00 41.28 77 LEU A CA 1
ATOM 497 C C . LEU A 1 77 ? -29.251 -8.158 14.357 1.00 41.28 77 LEU A C 1
ATOM 499 O O . LEU A 1 77 ? -28.896 -6.997 14.148 1.00 41.28 77 LEU A O 1
ATOM 503 N N . ALA A 1 78 ? -28.599 -9.220 13.887 1.00 43.19 78 ALA A N 1
ATOM 504 C CA . ALA A 1 78 ? -27.599 -9.132 12.844 1.00 43.19 78 ALA A CA 1
ATOM 505 C C . ALA A 1 78 ? -28.312 -8.584 11.605 1.00 43.19 78 ALA A C 1
ATOM 507 O O . ALA A 1 78 ? -28.901 -9.336 10.829 1.00 43.19 78 ALA A O 1
ATOM 508 N N . GLY A 1 79 ? -28.337 -7.256 11.476 1.00 39.50 79 GLY A N 1
ATOM 509 C CA . GLY A 1 79 ? -28.761 -6.595 10.257 1.00 39.50 79 GLY A CA 1
ATOM 510 C C . GLY A 1 79 ? -27.974 -7.219 9.116 1.00 39.50 79 GLY A C 1
ATOM 511 O O . GLY A 1 79 ? -26.757 -7.388 9.225 1.00 39.50 79 GLY A O 1
ATOM 512 N N . SER A 1 80 ? -28.680 -7.637 8.069 1.00 41.75 80 SER A N 1
ATOM 513 C CA . SER A 1 80 ? -28.088 -8.185 6.856 1.00 41.75 80 SER A CA 1
ATOM 514 C C . SER A 1 80 ? -27.037 -7.204 6.348 1.00 41.75 80 SER A C 1
ATOM 516 O O . SER A 1 80 ? -27.381 -6.155 5.801 1.00 41.75 80 SER A O 1
ATOM 518 N N . MET A 1 81 ? -25.760 -7.509 6.587 1.00 47.91 81 MET A N 1
ATOM 519 C CA . MET A 1 81 ? -24.675 -6.707 6.045 1.00 47.91 81 MET A CA 1
ATOM 520 C C . MET A 1 81 ? -24.781 -6.775 4.519 1.00 47.91 81 MET A C 1
ATOM 522 O O . MET A 1 81 ? -24.973 -7.878 3.993 1.00 47.91 81 MET A O 1
ATOM 526 N N . PRO A 1 82 ? -24.687 -5.641 3.806 1.00 51.59 82 PRO A N 1
ATOM 527 C CA . PRO A 1 82 ? -24.654 -5.652 2.354 1.00 51.59 82 PRO A CA 1
ATOM 528 C C . PRO A 1 82 ? -23.575 -6.628 1.884 1.00 51.59 82 PRO A C 1
ATOM 530 O O . PRO A 1 82 ? -22.399 -6.493 2.229 1.00 51.59 82 PRO A O 1
ATOM 533 N N . THR A 1 83 ? -23.978 -7.656 1.139 1.00 52.66 83 THR A N 1
ATOM 534 C CA . THR A 1 83 ? -23.033 -8.553 0.481 1.00 52.66 83 THR A CA 1
ATOM 535 C C . THR A 1 83 ? -22.365 -7.763 -0.629 1.00 52.66 83 THR A C 1
ATOM 537 O O . THR A 1 83 ? -23.025 -7.315 -1.566 1.00 52.66 83 THR A O 1
ATOM 540 N N . MET A 1 84 ? -21.065 -7.557 -0.492 1.00 57.84 84 MET A N 1
ATOM 541 C CA . MET A 1 84 ? -20.276 -6.784 -1.435 1.00 57.84 84 MET A CA 1
ATOM 542 C C . MET A 1 84 ? -20.292 -7.423 -2.844 1.00 57.84 84 MET A C 1
ATOM 544 O O . MET A 1 84 ? -20.398 -8.651 -2.950 1.00 57.84 84 MET A O 1
ATOM 548 N N . PRO A 1 85 ? -20.190 -6.618 -3.924 1.00 56.03 85 PRO A N 1
ATOM 549 C CA . PRO A 1 85 ? -20.225 -7.122 -5.292 1.00 56.03 85 PRO A CA 1
ATOM 550 C C . PRO A 1 85 ? -19.173 -8.214 -5.560 1.00 56.03 85 PRO A C 1
ATOM 552 O O . PRO A 1 85 ? -18.079 -8.178 -4.989 1.00 56.03 85 PRO A O 1
ATOM 555 N N . PRO A 1 86 ? -19.468 -9.183 -6.444 1.00 53.41 86 PRO A N 1
ATOM 556 C CA . PRO A 1 86 ? -18.529 -10.243 -6.788 1.00 53.41 86 PRO A CA 1
ATOM 557 C C . PRO A 1 86 ? -17.236 -9.709 -7.433 1.00 53.41 86 PRO A C 1
ATOM 559 O O . PRO A 1 86 ? -17.245 -8.764 -8.225 1.00 53.41 86 PRO A O 1
ATOM 562 N N . ILE A 1 87 ? -16.123 -10.396 -7.137 1.00 55.91 87 ILE A N 1
ATOM 563 C CA . ILE A 1 87 ? -14.744 -10.121 -7.608 1.00 55.91 87 ILE A CA 1
ATOM 564 C C . ILE A 1 87 ? -14.597 -10.209 -9.148 1.00 55.91 87 ILE A C 1
ATOM 566 O O . ILE A 1 87 ? -13.559 -9.866 -9.700 1.00 55.91 87 ILE A O 1
ATOM 570 N N . ASN A 1 88 ? -15.634 -10.632 -9.878 1.00 60.25 88 ASN A N 1
ATOM 571 C CA . ASN A 1 88 ? -15.614 -10.723 -11.343 1.00 60.25 88 ASN A CA 1
ATOM 572 C C . ASN A 1 88 ? -15.819 -9.374 -12.060 1.00 60.25 88 ASN A C 1
ATOM 574 O O . ASN A 1 88 ? -15.767 -9.320 -13.288 1.00 60.25 88 ASN A O 1
ATOM 578 N N . THR A 1 89 ? -16.061 -8.298 -11.313 1.00 81.88 89 THR A N 1
ATOM 579 C CA . THR A 1 89 ? -16.121 -6.937 -11.847 1.00 81.88 89 THR A CA 1
ATOM 580 C C . THR A 1 89 ? -14.790 -6.234 -11.610 1.00 81.88 89 THR A C 1
ATOM 582 O O . THR A 1 89 ? -14.177 -6.395 -10.556 1.00 81.88 89 THR A O 1
ATOM 585 N N . ARG A 1 90 ? -14.319 -5.454 -12.595 1.00 90.38 90 ARG A N 1
ATOM 586 C CA . ARG A 1 90 ? -13.080 -4.670 -12.461 1.00 90.38 90 ARG A CA 1
ATOM 587 C C . ARG A 1 90 ? -13.147 -3.818 -11.178 1.00 90.38 90 ARG A C 1
ATOM 589 O O . ARG A 1 90 ? -14.177 -3.167 -10.966 1.00 90.38 90 ARG A O 1
ATOM 596 N N . PRO A 1 91 ? -12.085 -3.775 -10.350 1.00 96.38 91 PRO A N 1
ATOM 597 C CA . PRO A 1 91 ? -12.069 -2.901 -9.185 1.00 96.38 91 PRO A CA 1
ATOM 598 C C . PRO A 1 91 ? -12.292 -1.434 -9.559 1.00 96.38 91 PRO A C 1
ATOM 600 O O . PRO A 1 91 ? -11.730 -0.921 -10.528 1.00 96.38 91 PRO A O 1
ATOM 603 N N . SER A 1 92 ? -13.142 -0.772 -8.791 1.00 95.69 92 SER A N 1
ATOM 604 C CA . SER A 1 92 ? -13.525 0.632 -8.910 1.00 95.69 92 SER A CA 1
ATOM 605 C C . SER A 1 92 ? -14.024 1.128 -7.550 1.00 95.69 92 SER A C 1
ATOM 607 O O . SER A 1 92 ? -14.225 0.334 -6.630 1.00 95.69 92 SER A O 1
ATOM 609 N N . ALA A 1 93 ? -14.318 2.421 -7.417 1.00 95.00 93 ALA A N 1
ATOM 610 C CA . ALA A 1 93 ? -14.902 2.960 -6.185 1.00 95.00 93 ALA A CA 1
ATOM 611 C C . ALA A 1 93 ? -16.246 2.299 -5.793 1.00 95.00 93 ALA A C 1
ATOM 613 O O . ALA A 1 93 ? -16.616 2.298 -4.625 1.00 95.00 93 ALA A O 1
ATOM 614 N N . ALA A 1 94 ? -16.973 1.698 -6.744 1.00 94.94 94 ALA A N 1
ATOM 615 C CA . ALA A 1 94 ? -18.266 1.062 -6.481 1.00 94.94 94 ALA A CA 1
ATOM 616 C C . ALA A 1 94 ? -18.163 -0.318 -5.799 1.00 94.94 94 ALA A C 1
ATOM 618 O O . ALA A 1 94 ? -19.157 -0.815 -5.272 1.00 94.94 94 ALA A O 1
ATOM 619 N N . ASN A 1 95 ? -16.989 -0.959 -5.823 1.00 95.00 95 ASN A N 1
ATOM 620 C CA . ASN A 1 95 ? -16.770 -2.306 -5.276 1.00 95.00 95 ASN A CA 1
ATOM 621 C C . ASN A 1 95 ? -15.482 -2.430 -4.435 1.00 95.00 95 ASN A C 1
ATOM 623 O O . ASN A 1 95 ? -15.113 -3.537 -4.049 1.00 95.00 95 ASN A O 1
ATOM 627 N N . THR A 1 96 ? -14.822 -1.312 -4.126 1.00 97.50 96 THR A N 1
ATOM 628 C CA . THR A 1 96 ? -13.643 -1.247 -3.249 1.00 97.50 96 THR A CA 1
ATOM 629 C C . THR A 1 96 ? -13.801 -0.147 -2.203 1.00 97.50 96 THR A C 1
ATOM 631 O O . THR A 1 96 ? -14.643 0.742 -2.330 1.00 97.50 96 THR A O 1
ATOM 634 N N . GLY A 1 97 ? -12.978 -0.199 -1.157 1.00 98.12 97 GLY A N 1
ATOM 635 C CA . GLY A 1 97 ? -13.047 0.729 -0.035 1.00 98.12 97 GLY A CA 1
ATOM 636 C C . GLY A 1 97 ? -14.203 0.431 0.919 1.00 98.12 97 GLY A C 1
ATOM 637 O O . GLY A 1 97 ? -14.838 -0.621 0.858 1.00 98.12 97 GLY A O 1
ATOM 638 N N . TRP A 1 98 ? -14.464 1.359 1.840 1.00 98.12 98 TRP A N 1
ATOM 639 C CA . TRP A 1 98 ? -15.453 1.145 2.902 1.00 98.12 98 TRP A CA 1
ATOM 640 C C . TRP A 1 98 ? -16.895 1.362 2.430 1.00 98.12 98 TRP A C 1
ATOM 642 O O . TRP A 1 98 ? -17.802 0.722 2.962 1.00 98.12 98 TRP A O 1
ATOM 652 N N . GLN A 1 99 ? -17.131 2.246 1.451 1.00 96.75 99 GLN A N 1
ATOM 653 C CA . GLN A 1 99 ? -18.486 2.663 1.062 1.00 96.75 99 GLN A CA 1
ATOM 654 C C . GLN A 1 99 ? -19.388 1.486 0.648 1.00 96.75 99 GLN A C 1
ATOM 656 O O . GLN A 1 99 ? -20.505 1.402 1.167 1.00 96.75 99 GLN A O 1
ATOM 661 N N . PRO A 1 100 ? -18.935 0.525 -0.189 1.00 95.88 100 PRO A N 1
ATOM 662 C CA . PRO A 1 100 ? -19.774 -0.600 -0.618 1.00 95.88 100 PRO A CA 1
ATOM 663 C C . PRO A 1 100 ? -20.181 -1.552 0.514 1.00 95.88 100 PRO A C 1
ATOM 665 O O . PRO A 1 100 ? -21.081 -2.369 0.341 1.00 95.88 100 PRO A O 1
ATOM 668 N N . THR A 1 101 ? -19.536 -1.461 1.679 1.00 95.31 101 THR A N 1
ATOM 669 C CA . THR A 1 101 ? -19.837 -2.315 2.837 1.00 95.31 101 THR A CA 1
ATOM 670 C C . THR A 1 101 ? -21.051 -1.835 3.636 1.00 95.31 101 THR A C 1
ATOM 672 O O . THR A 1 101 ? -21.563 -2.574 4.475 1.00 95.31 101 THR A O 1
ATOM 675 N N . GLY A 1 102 ? -21.506 -0.596 3.403 1.00 95.69 102 GLY A N 1
ATOM 676 C CA . GLY A 1 102 ? -22.659 0.013 4.075 1.00 95.69 102 GLY A CA 1
ATOM 677 C C . GLY A 1 102 ? -22.490 0.248 5.578 1.00 95.69 102 GLY A C 1
ATOM 678 O O . GLY A 1 102 ? -23.481 0.469 6.274 1.00 95.69 102 GLY A O 1
ATOM 679 N N . VAL A 1 103 ? -21.264 0.192 6.104 1.00 96.88 103 VAL A N 1
ATOM 680 C CA . VAL A 1 103 ? -21.011 0.492 7.517 1.00 96.88 103 VAL A CA 1
ATOM 681 C C . VAL A 1 103 ? -21.195 1.978 7.817 1.00 96.88 103 VAL A C 1
ATOM 683 O O . VAL A 1 103 ? -20.942 2.846 6.984 1.00 96.88 103 VAL A O 1
ATOM 686 N N . THR A 1 104 ? -21.585 2.278 9.054 1.00 97.88 104 THR A N 1
ATOM 687 C CA . THR A 1 104 ? -21.520 3.641 9.593 1.00 97.88 104 THR A CA 1
ATOM 688 C C . THR A 1 104 ? -20.183 3.833 10.293 1.00 97.88 104 THR A C 1
ATOM 690 O O . THR A 1 104 ? -19.834 3.064 11.190 1.00 97.88 104 THR A O 1
ATOM 693 N N . LEU A 1 105 ? -19.428 4.855 9.891 1.00 98.50 105 LEU A N 1
ATOM 694 C CA . LEU A 1 105 ? -18.100 5.101 10.439 1.00 98.50 105 LEU A CA 1
ATOM 695 C C . LEU A 1 105 ? -18.152 5.871 11.763 1.00 98.50 105 LEU A C 1
ATOM 697 O O . LEU A 1 105 ? -18.916 6.819 11.926 1.00 98.50 105 LEU A O 1
ATOM 701 N N . THR A 1 106 ? -17.273 5.500 12.692 1.00 98.69 106 THR A N 1
ATOM 702 C CA . THR A 1 106 ? -17.017 6.254 13.927 1.00 98.69 106 THR A CA 1
ATOM 703 C C . THR A 1 106 ? -15.753 7.094 13.776 1.00 98.69 106 THR A C 1
ATOM 705 O O . THR A 1 106 ? -14.692 6.551 13.460 1.00 98.69 106 THR A O 1
ATOM 708 N N . ASN A 1 107 ? -15.848 8.398 14.038 1.00 98.56 107 ASN A N 1
ATOM 709 C CA . ASN A 1 107 ? -14.709 9.312 13.949 1.00 98.56 107 ASN A CA 1
ATOM 710 C C . ASN A 1 107 ? -13.631 8.998 14.995 1.00 98.56 107 ASN A C 1
ATOM 712 O O . ASN A 1 107 ? -13.931 8.687 16.147 1.00 98.56 107 ASN A O 1
ATOM 716 N N . THR A 1 108 ? -12.371 9.122 14.587 1.00 98.31 108 THR A N 1
ATOM 717 C CA . THR A 1 108 ? -11.189 9.012 15.448 1.00 98.31 108 THR A CA 1
ATOM 718 C C . THR A 1 108 ? -10.020 9.801 14.848 1.00 98.31 108 THR A C 1
ATOM 720 O O . THR A 1 108 ? -10.039 10.157 13.670 1.00 98.31 108 THR A O 1
ATOM 723 N N . GLY A 1 109 ? -8.998 10.080 15.657 1.00 97.62 109 GLY A N 1
ATOM 724 C CA . GLY A 1 109 ? -7.713 10.599 15.179 1.00 97.62 109 GLY A CA 1
ATOM 725 C C . GLY A 1 109 ? -6.762 9.483 14.739 1.00 97.62 109 GLY A C 1
ATOM 726 O O . GLY A 1 109 ? -7.161 8.317 14.673 1.00 97.62 109 GLY A O 1
ATOM 727 N N . SER A 1 110 ? -5.501 9.848 14.486 1.00 97.25 110 SER A N 1
ATOM 728 C CA . SER A 1 110 ? -4.416 8.904 14.186 1.00 97.25 110 SER A CA 1
ATOM 729 C C . SER A 1 110 ? -4.318 7.774 15.214 1.00 97.25 110 SER A C 1
ATOM 731 O O . SER A 1 110 ? -4.575 7.966 16.404 1.00 97.25 110 SER A O 1
ATOM 733 N N . ILE A 1 111 ? -3.901 6.593 14.758 1.00 98.56 111 ILE A N 1
ATOM 734 C CA . ILE A 1 111 ? -3.848 5.377 15.575 1.00 98.56 111 ILE A CA 1
ATOM 735 C C . ILE A 1 111 ? -2.437 4.795 15.513 1.00 98.56 111 ILE A C 1
ATOM 737 O O . ILE A 1 111 ? -1.940 4.458 14.442 1.00 98.56 111 ILE A O 1
ATOM 741 N N . ASN A 1 112 ? -1.808 4.614 16.673 1.00 98.44 112 ASN A N 1
ATOM 742 C CA . ASN A 1 112 ? -0.603 3.799 16.797 1.00 98.44 112 ASN A CA 1
ATOM 743 C C . ASN A 1 112 ? -0.984 2.433 17.375 1.00 98.44 112 ASN A C 1
ATOM 745 O O . ASN A 1 112 ? -1.391 2.335 18.532 1.00 98.44 112 ASN A O 1
ATOM 749 N N . VAL A 1 113 ? -0.882 1.383 16.565 1.00 98.50 113 VAL A N 1
ATOM 750 C CA . VAL A 1 113 ? -1.285 0.029 16.948 1.00 98.50 113 VAL A CA 1
ATOM 751 C C . VAL A 1 113 ? -0.103 -0.694 17.574 1.00 98.50 113 VAL A C 1
ATOM 753 O O . VAL A 1 113 ? 0.822 -1.089 16.870 1.00 98.50 113 VAL A O 1
ATOM 756 N N . THR A 1 114 ? -0.141 -0.890 18.888 1.00 98.44 114 THR A N 1
ATOM 757 C CA . THR A 1 114 ? 0.940 -1.530 19.664 1.00 98.44 114 THR A CA 1
ATOM 758 C C . THR A 1 114 ? 0.539 -2.867 20.287 1.00 98.44 114 THR A C 1
ATOM 760 O O . THR A 1 114 ? 1.372 -3.531 20.897 1.00 98.44 114 THR A O 1
ATOM 763 N N . VAL A 1 115 ? -0.722 -3.275 20.130 1.00 98.50 115 VAL A N 1
ATOM 764 C CA . VAL A 1 115 ? -1.267 -4.513 20.697 1.00 98.50 115 VAL A CA 1
ATOM 765 C C . VAL A 1 115 ? -1.536 -5.521 19.584 1.00 98.50 115 VAL A C 1
ATOM 767 O O . VAL A 1 115 ? -2.218 -5.214 18.602 1.00 98.50 115 VAL A O 1
ATOM 770 N N . ASP A 1 116 ? -1.004 -6.731 19.740 1.00 98.69 116 ASP A N 1
ATOM 771 C CA . ASP A 1 116 ? -1.195 -7.818 18.780 1.00 98.69 116 ASP A CA 1
ATOM 772 C C . ASP A 1 116 ? -2.672 -8.210 18.655 1.00 98.69 116 ASP A C 1
ATOM 774 O O . ASP A 1 116 ? -3.428 -8.176 19.625 1.00 98.69 116 ASP A O 1
ATOM 778 N N . GLY A 1 117 ? -3.092 -8.600 17.452 1.00 98.50 117 GLY A N 1
ATOM 779 C CA . GLY A 1 117 ? -4.473 -9.006 17.185 1.00 98.50 117 GLY A CA 1
ATOM 780 C C . GLY A 1 117 ? -5.477 -7.851 17.174 1.00 98.50 117 GLY A C 1
ATOM 781 O O . GLY A 1 117 ? -6.680 -8.100 17.105 1.00 98.50 117 GLY A O 1
ATOM 782 N N . THR A 1 118 ? -5.017 -6.595 17.244 1.00 98.81 118 THR A N 1
ATOM 783 C CA . THR A 1 118 ? -5.907 -5.427 17.195 1.00 98.81 118 THR A CA 1
ATOM 784 C C . THR A 1 118 ? -6.737 -5.430 15.914 1.00 98.81 118 THR A C 1
ATOM 786 O O . THR A 1 118 ? -6.216 -5.626 14.814 1.00 98.81 118 THR A O 1
ATOM 789 N N . VAL A 1 119 ? -8.032 -5.143 16.056 1.00 98.81 119 VAL A N 1
ATOM 790 C CA . VAL A 1 119 ? -8.956 -4.954 14.937 1.00 98.81 119 VAL A CA 1
ATOM 791 C C . VAL A 1 119 ? -9.448 -3.509 14.922 1.00 98.81 119 VAL A C 1
ATOM 793 O O . VAL A 1 119 ? -10.099 -3.051 15.859 1.00 98.81 119 VAL A O 1
ATOM 796 N N . ILE A 1 120 ? -9.149 -2.796 13.839 1.00 98.81 120 ILE A N 1
ATOM 797 C CA . ILE A 1 120 ? -9.686 -1.474 13.522 1.00 98.81 120 ILE A CA 1
ATOM 798 C C . ILE A 1 120 ? -10.796 -1.685 12.501 1.00 98.81 120 ILE A C 1
ATOM 800 O O . ILE A 1 120 ? -10.540 -2.108 11.377 1.00 98.81 120 ILE A O 1
ATOM 804 N N . ASP A 1 121 ? -12.033 -1.419 12.899 1.00 98.88 121 ASP A N 1
ATOM 805 C CA . ASP A 1 121 ? -13.211 -1.656 12.070 1.00 98.88 121 ASP A CA 1
ATOM 806 C C . ASP A 1 121 ? -14.153 -0.456 12.118 1.00 98.88 121 ASP A C 1
ATOM 808 O O . ASP A 1 121 ? -14.373 0.121 13.191 1.00 98.88 121 ASP A O 1
ATOM 812 N N . SER A 1 122 ? -14.717 -0.101 10.961 1.00 98.62 122 SER A N 1
ATOM 813 C CA . SER A 1 122 ? -15.746 0.932 10.823 1.00 98.62 122 SER A CA 1
ATOM 814 C C . SER A 1 122 ? -15.310 2.276 11.418 1.00 98.62 122 SER A C 1
ATOM 816 O O . SER A 1 122 ? -16.073 2.954 12.113 1.00 98.62 122 SER A O 1
ATOM 818 N N . LYS A 1 123 ? -14.048 2.663 11.185 1.00 98.81 123 LYS A N 1
ATOM 819 C CA . LYS A 1 123 ? -13.476 3.936 11.646 1.00 98.81 123 LYS A CA 1
ATOM 820 C C . LYS A 1 123 ? -13.352 4.940 10.509 1.00 98.81 123 LYS A C 1
ATOM 822 O O . LYS A 1 123 ? -12.964 4.583 9.403 1.00 98.81 123 LYS A O 1
ATOM 827 N N . ASN A 1 124 ? -13.652 6.199 10.813 1.00 98.62 124 ASN A N 1
ATOM 828 C CA . ASN A 1 124 ? -13.260 7.353 10.014 1.00 98.62 124 ASN A CA 1
ATOM 829 C C . ASN A 1 124 ? -12.061 8.004 10.709 1.00 98.62 124 ASN A C 1
ATOM 831 O O . ASN A 1 124 ? -12.214 8.726 11.696 1.00 98.62 124 ASN A O 1
ATOM 835 N N . VAL A 1 125 ? -10.866 7.659 10.250 1.00 98.44 125 VAL A N 1
ATOM 836 C CA . VAL A 1 125 ? -9.596 8.111 10.812 1.00 98.44 125 VAL A CA 1
ATOM 837 C C . VAL A 1 125 ? -9.214 9.422 10.139 1.00 98.44 125 VAL A C 1
ATOM 839 O O . VAL A 1 125 ? -8.917 9.443 8.950 1.00 98.44 125 VAL A O 1
ATOM 842 N N . SER A 1 126 ? -9.192 10.509 10.904 1.00 96.50 126 SER A N 1
ATOM 843 C CA . SER A 1 126 ? -8.622 11.788 10.472 1.00 96.50 126 SER A CA 1
ATOM 844 C C . SER A 1 126 ? -7.153 11.846 10.890 1.00 96.50 126 SER A C 1
ATOM 846 O O . SER A 1 126 ? -6.820 12.359 11.962 1.00 96.50 126 SER A O 1
ATOM 848 N N . GLY A 1 127 ? -6.279 11.271 10.069 1.00 94.69 127 GLY A N 1
ATOM 849 C CA . GLY A 1 127 ? -4.865 11.084 10.372 1.00 94.69 127 GLY A CA 1
ATOM 850 C C . GLY A 1 127 ? -4.279 9.853 9.688 1.00 94.69 127 GLY A C 1
ATOM 851 O O . GLY A 1 127 ? -4.705 9.476 8.601 1.00 94.69 127 GLY A O 1
ATOM 852 N N . CYS A 1 128 ? -3.301 9.224 10.334 1.00 95.56 128 CYS A N 1
ATOM 853 C CA . CYS A 1 128 ? -2.605 8.040 9.831 1.00 95.56 128 CYS A CA 1
ATOM 854 C C . CYS A 1 128 ? -2.668 6.876 10.821 1.00 95.56 128 CYS A C 1
ATOM 856 O O . CYS A 1 128 ? -2.953 7.049 12.011 1.00 95.56 128 CYS A O 1
ATOM 858 N N . ILE A 1 129 ? -2.386 5.676 10.319 1.00 98.44 129 ILE A N 1
ATOM 859 C CA . ILE A 1 129 ? -2.255 4.467 11.126 1.00 98.44 129 ILE A CA 1
ATOM 860 C C . ILE A 1 129 ? -0.817 3.961 11.043 1.00 98.44 129 ILE A C 1
ATOM 862 O O . ILE A 1 129 ? -0.316 3.653 9.962 1.00 98.44 129 ILE A O 1
ATOM 866 N N . THR A 1 130 ? -0.177 3.803 12.197 1.00 98.19 130 THR A N 1
ATOM 867 C CA . THR A 1 130 ? 1.131 3.149 12.310 1.00 98.19 130 THR A CA 1
ATOM 868 C C . THR A 1 130 ? 0.953 1.791 12.973 1.00 98.19 130 THR A C 1
ATOM 870 O O . THR A 1 130 ? 0.402 1.695 14.069 1.00 98.19 130 THR A O 1
ATOM 873 N N . VAL A 1 131 ? 1.415 0.730 12.315 1.00 98.50 131 VAL A N 1
ATOM 874 C CA . VAL A 1 131 ? 1.290 -0.652 12.781 1.00 98.50 131 VAL A CA 1
ATOM 875 C C . VAL A 1 131 ? 2.617 -1.121 13.371 1.00 98.50 131 VAL A C 1
ATOM 877 O O . VAL A 1 131 ? 3.574 -1.408 12.652 1.00 98.50 131 VAL A O 1
ATOM 880 N N . ASN A 1 132 ? 2.635 -1.216 14.700 1.00 97.88 132 ASN A N 1
ATOM 881 C CA . ASN A 1 132 ? 3.741 -1.676 15.540 1.00 97.88 132 ASN A CA 1
ATOM 882 C C . ASN A 1 132 ? 3.420 -3.004 16.254 1.00 97.88 132 ASN A C 1
ATOM 884 O O . ASN A 1 132 ? 4.098 -3.367 17.218 1.00 97.88 132 ASN A O 1
ATOM 888 N N . ALA A 1 133 ? 2.422 -3.743 15.769 1.00 98.00 133 ALA A N 1
ATOM 889 C CA . ALA A 1 133 ? 1.947 -4.993 16.349 1.00 98.00 133 ALA A CA 1
ATOM 890 C C . ALA A 1 133 ? 1.704 -6.065 15.278 1.00 98.00 133 ALA A C 1
ATOM 892 O O . ALA A 1 133 ? 1.653 -5.767 14.083 1.00 98.00 133 ALA A O 1
ATOM 893 N N . ARG A 1 134 ? 1.543 -7.313 15.718 1.00 98.44 134 ARG A N 1
ATOM 894 C CA . ARG A 1 134 ? 1.329 -8.494 14.875 1.00 98.44 134 ARG A CA 1
ATOM 895 C C . ARG A 1 134 ? -0.152 -8.799 14.692 1.00 98.44 134 ARG A C 1
ATOM 897 O O . ARG A 1 134 ? -0.963 -8.542 15.579 1.00 98.44 134 ARG A O 1
ATOM 904 N N . ASN A 1 135 ? -0.493 -9.451 13.584 1.00 98.44 135 ASN A N 1
ATOM 905 C CA . ASN A 1 135 ? -1.829 -9.970 13.277 1.00 98.44 135 ASN A CA 1
ATOM 906 C C . ASN A 1 135 ? -2.930 -8.901 13.370 1.00 98.44 135 ASN A C 1
ATOM 908 O O . ASN A 1 135 ? -4.039 -9.167 13.833 1.00 98.44 135 ASN A O 1
ATOM 912 N N . VAL A 1 136 ? -2.608 -7.673 12.971 1.00 98.81 136 VAL A N 1
ATOM 913 C CA . VAL A 1 136 ? -3.553 -6.555 12.989 1.00 98.81 136 VAL A CA 1
ATOM 914 C C . VAL A 1 136 ? -4.509 -6.684 11.808 1.00 98.81 136 VAL A C 1
ATOM 916 O O . VAL A 1 136 ? -4.106 -7.051 10.706 1.00 98.81 136 VAL A O 1
ATOM 919 N N . THR A 1 137 ? -5.782 -6.355 12.019 1.00 98.88 137 THR A N 1
ATOM 920 C CA . THR A 1 137 ? -6.740 -6.175 10.923 1.00 98.88 137 THR A CA 1
ATOM 921 C C . THR A 1 137 ? -7.263 -4.749 10.899 1.00 98.88 137 THR A C 1
ATOM 923 O O . THR A 1 137 ? -7.778 -4.264 11.899 1.00 98.88 137 THR A O 1
ATOM 926 N N . ILE A 1 138 ? -7.212 -4.109 9.739 1.00 98.88 138 ILE A N 1
ATOM 927 C CA . ILE A 1 138 ? -7.894 -2.850 9.446 1.00 98.88 138 ILE A CA 1
ATOM 928 C C . ILE A 1 138 ? -8.956 -3.171 8.404 1.00 98.88 138 ILE A C 1
ATOM 930 O O . ILE A 1 138 ? -8.626 -3.661 7.324 1.00 98.88 138 ILE A O 1
ATOM 934 N N . ARG A 1 139 ? -10.231 -2.944 8.717 1.00 98.75 139 ARG A N 1
ATOM 935 C CA . ARG A 1 139 ? -11.318 -3.258 7.790 1.00 98.75 139 ARG A CA 1
ATOM 936 C C . ARG A 1 139 ? -12.415 -2.209 7.753 1.00 98.75 139 ARG A C 1
ATOM 938 O O . ARG A 1 139 ? -12.641 -1.523 8.750 1.00 98.75 139 ARG A O 1
ATOM 945 N N . ARG A 1 140 ? -13.106 -2.100 6.614 1.00 98.62 140 ARG A N 1
ATOM 946 C CA . ARG A 1 140 ? -14.327 -1.283 6.447 1.00 98.62 140 ARG A CA 1
ATOM 947 C C . ARG A 1 140 ? -14.168 0.140 6.985 1.00 98.62 140 ARG A C 1
ATOM 949 O O . ARG A 1 140 ? -15.041 0.657 7.668 1.00 98.62 140 ARG A O 1
ATOM 956 N N . SER A 1 141 ? -13.001 0.734 6.778 1.00 98.88 141 SER A N 1
ATOM 957 C CA . SER A 1 141 ? -12.616 2.004 7.400 1.00 98.88 141 SER A CA 1
ATOM 958 C C . SER A 1 141 ? -12.185 3.007 6.338 1.00 98.88 141 SER A C 1
ATOM 960 O O . SER A 1 141 ? -11.689 2.621 5.279 1.00 98.88 141 SER A O 1
ATOM 962 N N . LYS A 1 142 ? -12.355 4.294 6.638 1.00 98.69 142 LYS A N 1
ATOM 963 C CA . LYS A 1 142 ? -11.794 5.397 5.859 1.00 98.69 142 LYS A CA 1
ATOM 964 C C . LYS A 1 142 ? -10.626 6.005 6.620 1.00 98.69 142 LYS A C 1
ATOM 966 O O . LYS A 1 142 ? -10.745 6.274 7.814 1.00 98.69 142 LYS A O 1
ATOM 971 N N . ILE A 1 143 ? -9.519 6.233 5.928 1.00 98.31 143 ILE A N 1
ATOM 972 C CA . ILE A 1 143 ? -8.383 6.997 6.424 1.00 98.31 143 ILE A CA 1
ATOM 973 C C . ILE A 1 143 ? -8.272 8.243 5.557 1.00 98.31 143 ILE A C 1
ATOM 975 O O . ILE A 1 143 ? -7.933 8.144 4.382 1.00 98.31 143 ILE A O 1
ATOM 979 N N . THR A 1 144 ? -8.557 9.401 6.141 1.00 96.00 144 THR A N 1
ATOM 980 C CA . THR A 1 144 ? -8.325 10.706 5.520 1.00 96.00 144 THR A CA 1
ATOM 981 C C . THR A 1 144 ? -7.038 11.264 6.100 1.00 96.00 144 THR A C 1
ATOM 983 O O . THR A 1 144 ? -6.985 11.618 7.283 1.00 96.00 144 THR A O 1
ATOM 986 N N . THR A 1 145 ? -5.982 11.302 5.292 1.00 91.19 145 THR A N 1
ATOM 987 C CA . THR A 1 145 ? -4.674 11.764 5.768 1.00 91.19 145 THR A CA 1
ATOM 988 C C . THR A 1 145 ? -4.676 13.276 5.982 1.00 91.19 145 THR A C 1
ATOM 990 O O . THR A 1 145 ? -5.463 14.006 5.382 1.00 91.19 145 THR A O 1
ATOM 993 N N . ASN A 1 146 ? -3.794 13.756 6.851 1.00 86.25 146 ASN A N 1
ATOM 994 C CA . ASN A 1 146 ? -3.588 15.182 7.085 1.00 86.25 146 ASN A CA 1
ATOM 995 C C . ASN A 1 146 ? -2.109 15.544 6.870 1.00 86.25 146 ASN A C 1
ATOM 997 O O . ASN A 1 146 ? -1.283 14.688 6.554 1.00 86.25 146 ASN A O 1
ATOM 1001 N N . SER A 1 147 ? -1.761 16.814 7.064 1.00 77.69 147 SER A N 1
ATOM 1002 C CA . SER A 1 147 ? -0.420 17.333 6.777 1.00 77.69 147 SER A CA 1
ATOM 1003 C C . SER A 1 147 ? 0.712 16.732 7.614 1.00 77.69 147 SER A C 1
ATOM 1005 O O . SER A 1 147 ? 1.867 16.863 7.220 1.00 77.69 147 SER A O 1
ATOM 1007 N N . THR A 1 148 ? 0.414 16.056 8.729 1.00 81.56 148 THR A N 1
ATOM 1008 C CA . THR A 1 148 ? 1.426 15.383 9.563 1.00 81.56 148 THR A CA 1
ATOM 1009 C C . THR A 1 148 ? 1.653 13.924 9.164 1.00 81.56 148 THR A C 1
ATOM 1011 O O . THR A 1 148 ? 2.553 13.266 9.687 1.00 81.56 148 THR A O 1
ATOM 1014 N N . CYS A 1 149 ? 0.851 13.399 8.237 1.00 86.06 149 CYS A N 1
ATOM 1015 C CA . CYS A 1 149 ? 0.942 12.026 7.768 1.00 86.06 149 CYS A CA 1
ATOM 1016 C C . CYS A 1 149 ? 1.930 11.936 6.604 1.00 86.06 149 CYS A C 1
ATOM 1018 O O . CYS A 1 149 ? 1.640 12.445 5.530 1.00 86.06 149 CYS A O 1
ATOM 1020 N N . ILE A 1 150 ? 3.046 11.224 6.779 1.00 86.38 150 ILE A N 1
ATOM 1021 C CA . ILE A 1 150 ? 3.921 10.845 5.651 1.00 86.38 150 ILE A CA 1
ATOM 1022 C C . ILE A 1 150 ? 3.289 9.694 4.851 1.00 86.38 150 ILE A C 1
ATOM 1024 O O . ILE A 1 150 ? 3.428 9.606 3.632 1.00 86.38 150 ILE A O 1
ATOM 1028 N N . HIS A 1 151 ? 2.544 8.816 5.527 1.00 92.06 151 HIS A N 1
ATOM 1029 C CA . HIS A 1 151 ? 1.807 7.720 4.908 1.00 92.06 151 HIS A CA 1
ATOM 1030 C C . HIS A 1 151 ? 0.421 7.576 5.544 1.00 92.06 151 HIS A C 1
ATOM 1032 O O . HIS A 1 151 ? 0.254 7.884 6.726 1.00 92.06 151 HIS A O 1
ATOM 1038 N N . GLY A 1 152 ? -0.557 7.065 4.792 1.00 95.50 152 GLY A N 1
ATOM 1039 C CA . GLY A 1 152 ? -1.882 6.741 5.335 1.00 95.50 152 GLY A CA 1
ATOM 1040 C C . GLY A 1 152 ? -1.827 5.569 6.317 1.00 95.50 152 GLY A C 1
ATOM 1041 O O . GLY A 1 152 ? -2.281 5.680 7.456 1.00 95.50 152 GLY A O 1
ATOM 1042 N N . ILE A 1 153 ? -1.209 4.464 5.898 1.00 98.25 153 ILE A N 1
ATOM 1043 C CA . ILE A 1 153 ? -0.935 3.277 6.715 1.00 98.25 153 ILE A CA 1
ATOM 1044 C C . ILE A 1 153 ? 0.555 2.936 6.596 1.00 98.25 153 ILE A C 1
ATOM 1046 O O . ILE A 1 153 ? 1.070 2.788 5.489 1.00 98.25 153 ILE A O 1
ATOM 1050 N N . THR A 1 154 ? 1.246 2.780 7.725 1.00 97.25 154 THR A N 1
ATOM 1051 C CA . THR A 1 154 ? 2.666 2.381 7.769 1.00 97.25 154 THR A CA 1
ATOM 1052 C C . THR A 1 154 ? 2.843 1.092 8.554 1.00 97.25 154 THR A C 1
ATOM 1054 O O . THR A 1 154 ? 2.407 1.012 9.703 1.00 97.25 154 THR A O 1
ATOM 1057 N N . VAL A 1 155 ? 3.541 0.110 7.982 1.00 97.44 155 VAL A N 1
ATOM 1058 C CA . VAL A 1 155 ? 3.968 -1.102 8.694 1.00 97.44 155 VAL A CA 1
ATOM 1059 C C . VAL A 1 155 ? 5.408 -0.938 9.172 1.00 97.44 155 VAL A C 1
ATOM 1061 O O . VAL A 1 155 ? 6.315 -0.779 8.361 1.00 97.44 155 VAL A O 1
ATOM 1064 N N . GLN A 1 156 ? 5.636 -0.977 10.487 1.00 95.62 156 GLN A N 1
ATOM 1065 C CA . GLN A 1 156 ? 6.952 -0.717 11.090 1.00 95.62 156 GLN A CA 1
ATOM 1066 C C . GLN A 1 156 ? 7.620 -1.975 11.653 1.00 95.62 156 GLN A C 1
ATOM 1068 O O . GLN A 1 156 ? 8.365 -1.895 12.631 1.00 95.62 156 GLN A O 1
ATOM 1073 N N . ARG A 1 157 ? 7.339 -3.148 11.070 1.00 94.06 157 ARG A N 1
ATOM 1074 C CA . ARG A 1 157 ? 7.873 -4.442 11.520 1.00 94.06 157 ARG A CA 1
ATOM 1075 C C . ARG A 1 157 ? 7.904 -5.462 10.391 1.00 94.06 157 ARG A C 1
ATOM 1077 O O . ARG A 1 157 ? 7.045 -5.436 9.517 1.00 94.06 157 ARG A O 1
ATOM 1084 N N . SER A 1 158 ? 8.817 -6.424 10.477 1.00 91.38 158 SER A N 1
ATOM 1085 C CA . SER A 1 158 ? 8.900 -7.540 9.529 1.00 91.38 158 SER A CA 1
ATOM 1086 C C . SER A 1 158 ? 7.882 -8.661 9.790 1.00 91.38 158 SER A C 1
ATOM 1088 O O . SER A 1 158 ? 7.592 -9.444 8.892 1.00 91.38 158 SER A O 1
ATOM 1090 N N . ASP A 1 159 ? 7.318 -8.756 10.994 1.00 93.62 159 ASP A N 1
ATOM 1091 C CA . ASP A 1 159 ? 6.415 -9.836 11.417 1.00 93.62 159 ASP A CA 1
ATOM 1092 C C . ASP A 1 159 ? 4.954 -9.385 11.594 1.00 93.62 159 ASP A C 1
ATOM 1094 O O . ASP A 1 159 ? 4.166 -10.051 12.266 1.00 93.62 159 ASP A O 1
ATOM 1098 N N . ALA A 1 160 ? 4.578 -8.251 10.993 1.00 93.94 160 ALA A N 1
ATOM 1099 C CA . ALA A 1 160 ? 3.294 -7.596 11.239 1.00 93.94 160 ALA A CA 1
ATOM 1100 C C . ALA A 1 160 ? 2.071 -8.447 10.861 1.00 93.94 160 ALA A C 1
ATOM 1102 O O . ALA A 1 160 ? 1.071 -8.398 11.573 1.00 93.94 160 ALA A O 1
ATOM 1103 N N . ASN A 1 161 ? 2.130 -9.214 9.765 1.00 96.81 161 ASN A N 1
ATOM 1104 C CA . ASN A 1 161 ? 0.991 -9.975 9.230 1.00 96.81 161 ASN A CA 1
ATOM 1105 C C . ASN A 1 161 ? -0.307 -9.137 9.202 1.00 96.81 161 ASN A C 1
ATOM 1107 O O . ASN A 1 161 ? -1.330 -9.505 9.785 1.00 96.81 161 ASN A O 1
ATOM 1111 N N . LEU A 1 162 ? -0.224 -7.946 8.603 1.00 98.75 162 LEU A N 1
ATOM 1112 C CA . LEU A 1 162 ? -1.321 -6.982 8.564 1.00 98.75 162 LEU A CA 1
ATOM 1113 C C . LEU A 1 162 ? -2.342 -7.373 7.490 1.00 98.75 162 LEU A C 1
ATOM 1115 O O . LEU A 1 162 ? -1.988 -7.565 6.328 1.00 98.75 162 LEU A O 1
ATOM 1119 N N . LEU A 1 163 ? -3.623 -7.392 7.850 1.00 98.88 163 LEU A N 1
ATOM 1120 C CA . LEU A 1 163 ? -4.727 -7.439 6.895 1.00 98.88 163 LEU A CA 1
ATOM 1121 C C . LEU A 1 163 ? -5.366 -6.054 6.755 1.00 98.88 163 LEU A C 1
ATOM 1123 O O . LEU A 1 163 ? -5.833 -5.490 7.741 1.00 98.88 163 LEU A O 1
ATOM 1127 N N . VAL A 1 164 ? -5.446 -5.544 5.528 1.00 98.88 164 VAL A N 1
ATOM 1128 C CA . VAL A 1 164 ? -6.199 -4.338 5.162 1.00 98.88 164 VAL A CA 1
ATOM 1129 C C . VAL A 1 164 ? -7.303 -4.745 4.184 1.00 98.88 164 VAL A C 1
ATOM 1131 O O . VAL A 1 164 ? -7.013 -5.208 3.085 1.00 98.88 164 VAL A O 1
ATOM 1134 N N . GLU A 1 165 ? -8.570 -4.624 4.574 1.00 98.69 165 GLU A N 1
ATOM 1135 C CA . GLU A 1 165 ? -9.711 -5.105 3.780 1.00 98.69 165 GLU A CA 1
ATOM 1136 C C . GLU A 1 165 ? -10.834 -4.073 3.687 1.00 98.69 165 GLU A C 1
ATOM 1138 O O . GLU A 1 165 ? -11.322 -3.605 4.710 1.00 98.69 165 GLU A O 1
ATOM 1143 N N . ASP A 1 166 ? -11.326 -3.784 2.482 1.00 98.62 166 ASP A N 1
ATOM 1144 C CA . ASP A 1 166 ? -12.454 -2.854 2.290 1.00 98.62 166 ASP A CA 1
ATOM 1145 C C . ASP A 1 166 ? -12.170 -1.482 2.926 1.00 98.62 166 ASP A C 1
ATOM 1147 O O . ASP A 1 166 ? -12.988 -0.895 3.634 1.00 98.62 166 ASP A O 1
ATOM 1151 N N . VAL A 1 167 ? -10.944 -0.996 2.741 1.00 98.88 167 VAL A N 1
ATOM 1152 C CA . VAL A 1 167 ? -10.458 0.258 3.319 1.00 98.88 167 VAL A CA 1
ATOM 1153 C C . VAL A 1 167 ? -10.269 1.289 2.221 1.00 98.88 167 VAL A C 1
ATOM 1155 O O . VAL A 1 167 ? -9.706 0.981 1.174 1.00 98.88 167 VAL A O 1
ATOM 1158 N N . GLU A 1 168 ? -10.721 2.514 2.468 1.00 98.75 168 GLU A N 1
ATOM 1159 C CA . GLU A 1 168 ? -10.353 3.667 1.644 1.00 98.75 168 GLU A CA 1
ATOM 1160 C C . GLU A 1 168 ? -9.232 4.442 2.333 1.00 98.75 168 GLU A C 1
ATOM 1162 O O . GLU A 1 168 ? -9.341 4.763 3.519 1.00 98.75 168 GLU A O 1
ATOM 1167 N N . VAL A 1 169 ? -8.178 4.762 1.588 1.00 98.00 169 VAL A N 1
ATOM 1168 C CA . VAL A 1 169 ? -7.192 5.767 1.985 1.00 98.00 169 VAL A CA 1
ATOM 1169 C C . VAL A 1 169 ? -7.317 6.931 1.017 1.00 98.00 169 VAL A C 1
ATOM 1171 O O . VAL A 1 169 ? -7.073 6.780 -0.178 1.00 98.00 169 VAL A O 1
ATOM 1174 N N . ASP A 1 170 ? -7.702 8.072 1.569 1.00 94.88 170 ASP A N 1
ATOM 1175 C CA . ASP A 1 170 ? -7.870 9.344 0.888 1.00 94.88 170 ASP A CA 1
ATOM 1176 C C . ASP A 1 170 ? -6.764 10.282 1.367 1.00 94.88 170 ASP A C 1
ATOM 1178 O O . ASP A 1 170 ? -6.773 10.770 2.504 1.00 94.88 170 ASP A O 1
ATOM 1182 N N . ALA A 1 171 ? -5.769 10.492 0.512 1.00 88.88 171 ALA A N 1
ATOM 1183 C CA . ALA A 1 171 ? -4.705 11.452 0.765 1.00 88.88 171 ALA A CA 1
ATOM 1184 C C . ALA A 1 171 ? -4.850 12.734 -0.043 1.00 88.88 171 ALA A C 1
ATOM 1186 O O . ALA A 1 171 ? -3.868 13.444 -0.240 1.00 88.88 171 ALA A O 1
ATOM 1187 N N . THR A 1 172 ? -6.063 13.051 -0.496 1.00 83.06 172 THR A N 1
ATOM 1188 C CA . THR A 1 172 ? -6.317 14.315 -1.177 1.00 83.06 172 THR A CA 1
ATOM 1189 C C . THR A 1 172 ? -6.071 15.457 -0.199 1.00 83.06 172 THR A C 1
ATOM 1191 O O . THR A 1 172 ? -6.903 15.757 0.658 1.00 83.06 172 THR A O 1
ATOM 1194 N N . ILE A 1 173 ? -4.915 16.103 -0.313 1.00 66.50 173 ILE A N 1
ATOM 1195 C CA . ILE A 1 173 ? -4.622 17.325 0.429 1.00 66.50 173 ILE A CA 1
ATOM 1196 C C . ILE A 1 173 ? -4.979 18.500 -0.480 1.00 66.50 173 ILE A C 1
ATOM 1198 O O . ILE A 1 173 ? -4.703 18.474 -1.678 1.00 66.50 173 ILE A O 1
ATOM 1202 N N . GLY A 1 174 ? -5.694 19.485 0.071 1.00 55.62 174 GLY A N 1
ATOM 1203 C CA . GLY A 1 174 ? -6.224 20.622 -0.684 1.00 55.62 174 GLY A CA 1
ATOM 1204 C C . GLY A 1 174 ? -5.165 21.375 -1.500 1.00 55.62 174 GLY A C 1
ATOM 1205 O O . GLY A 1 174 ? -3.965 21.250 -1.272 1.00 55.62 174 GLY A O 1
ATOM 1206 N N . THR A 1 175 ? -5.631 22.205 -2.435 1.00 47.94 175 THR A N 1
ATOM 1207 C CA . THR A 1 175 ? -4.821 22.923 -3.442 1.00 47.94 175 THR A CA 1
ATOM 1208 C C . THR A 1 175 ? -3.736 23.846 -2.886 1.00 47.94 175 THR A C 1
ATOM 1210 O O . THR A 1 175 ? -2.854 24.253 -3.635 1.00 47.94 175 THR A O 1
ATOM 1213 N N . ASP A 1 176 ? -3.791 24.169 -1.595 1.00 43.66 176 ASP A N 1
ATOM 1214 C CA . ASP A 1 176 ? -2.840 25.065 -0.929 1.00 43.66 176 ASP A CA 1
ATOM 1215 C C . ASP A 1 176 ? -1.612 24.327 -0.375 1.00 43.66 176 ASP A C 1
ATOM 1217 O O . ASP A 1 176 ? -0.695 24.949 0.164 1.00 43.66 176 ASP A O 1
ATOM 1221 N N . TYR A 1 177 ? -1.572 23.000 -0.507 1.00 46.97 177 TYR A N 1
ATOM 1222 C CA . TYR A 1 177 ? -0.412 22.208 -0.135 1.00 46.97 177 TYR A CA 1
ATOM 1223 C C . TYR A 1 177 ? 0.472 21.952 -1.349 1.00 46.97 177 TYR A C 1
ATOM 1225 O O . TYR A 1 177 ? 0.173 21.132 -2.213 1.00 46.97 177 TYR A O 1
ATOM 1233 N N . SER A 1 178 ? 1.623 22.620 -1.364 1.00 46.81 178 SER A N 1
ATOM 1234 C CA . SER A 1 178 ? 2.801 22.080 -2.033 1.00 46.81 178 SER A CA 1
ATOM 1235 C C . SER A 1 178 ? 3.113 20.749 -1.358 1.00 46.81 178 SER A C 1
ATOM 1237 O O . SER A 1 178 ? 3.490 20.752 -0.188 1.00 46.81 178 SER A O 1
ATOM 1239 N N . HIS A 1 179 ? 2.936 19.623 -2.052 1.00 48.97 179 HIS A N 1
ATOM 1240 C CA . HIS A 1 179 ? 3.564 18.376 -1.628 1.00 48.97 179 HIS A CA 1
ATOM 1241 C C . HIS A 1 179 ? 5.084 18.578 -1.702 1.00 48.97 179 HIS A C 1
ATOM 1243 O O . HIS A 1 179 ? 5.733 18.330 -2.718 1.00 48.97 179 HIS A O 1
ATOM 1249 N N . THR A 1 180 ? 5.660 19.089 -0.620 1.00 50.88 180 THR A N 1
ATOM 1250 C CA . THR A 1 180 ? 7.089 18.966 -0.343 1.00 50.88 180 THR A CA 1
ATOM 1251 C C . THR A 1 180 ? 7.354 17.534 0.121 1.00 50.88 180 THR A C 1
ATOM 1253 O O . THR A 1 180 ? 6.432 16.866 0.585 1.00 50.88 180 THR A O 1
ATOM 1256 N N . GLU A 1 181 ? 8.607 17.062 0.099 1.00 48.53 181 GLU A N 1
ATOM 1257 C CA . GLU A 1 181 ? 8.997 15.749 0.677 1.00 48.53 181 GLU A CA 1
ATOM 1258 C C . GLU A 1 181 ? 8.577 15.558 2.156 1.00 48.53 181 GLU A C 1
ATOM 1260 O O . GLU A 1 181 ? 8.745 14.496 2.745 1.00 48.53 181 GLU A O 1
ATOM 1265 N N . THR A 1 182 ? 8.051 16.607 2.788 1.00 45.81 182 THR A N 1
ATOM 1266 C CA . THR A 1 182 ? 7.727 16.685 4.208 1.00 45.81 182 THR A CA 1
ATOM 1267 C C . THR A 1 182 ? 6.253 16.957 4.500 1.00 45.81 182 THR A C 1
ATOM 1269 O O . THR A 1 182 ? 5.903 17.058 5.676 1.00 45.81 182 THR A O 1
ATOM 1272 N N . SER A 1 183 ? 5.382 17.104 3.490 1.00 46.78 183 SER A N 1
ATOM 1273 C CA . SER A 1 183 ? 3.966 17.404 3.730 1.00 46.78 183 SER A CA 1
ATOM 1274 C C . SER A 1 183 ? 3.002 16.589 2.862 1.00 46.78 183 SER A C 1
ATOM 1276 O O . SER A 1 183 ? 3.104 16.515 1.638 1.00 46.78 183 SER A O 1
ATOM 1278 N N . GLY A 1 184 ? 2.041 15.973 3.555 1.00 56.25 184 GLY A N 1
ATOM 1279 C CA . GLY A 1 184 ? 1.029 15.083 3.002 1.00 56.25 184 GLY A CA 1
ATOM 1280 C C . GLY A 1 184 ? 1.477 13.646 2.779 1.00 56.25 184 GLY A C 1
ATOM 1281 O O . GLY A 1 184 ? 2.672 13.353 2.744 1.00 56.25 184 GLY A O 1
ATOM 1282 N N . ALA A 1 185 ? 0.506 12.733 2.658 1.00 60.91 185 ALA A N 1
ATOM 1283 C CA . ALA A 1 185 ? 0.836 11.321 2.563 1.00 60.91 185 ALA A CA 1
ATOM 1284 C C . ALA A 1 185 ? 1.453 11.008 1.197 1.00 60.91 185 ALA A C 1
ATOM 1286 O O . ALA A 1 185 ? 0.772 10.833 0.186 1.00 60.91 185 ALA A O 1
ATOM 1287 N N . GLU A 1 186 ? 2.775 10.867 1.186 1.00 81.62 186 GLU A N 1
ATOM 1288 C CA . GLU A 1 186 ? 3.525 10.403 0.029 1.00 81.62 186 GLU A CA 1
ATOM 1289 C C . GLU A 1 186 ? 3.057 9.025 -0.439 1.00 81.62 186 GLU A C 1
ATOM 1291 O O . GLU A 1 186 ? 3.275 8.636 -1.586 1.00 81.62 186 GLU A O 1
ATOM 1296 N N . THR A 1 187 ? 2.484 8.226 0.460 1.00 90.44 187 THR A N 1
ATOM 1297 C CA . THR A 1 187 ? 2.034 6.873 0.144 1.00 90.44 187 THR A CA 1
ATOM 1298 C C . THR A 1 187 ? 0.773 6.512 0.909 1.00 90.44 187 THR A C 1
ATOM 1300 O O . THR A 1 187 ? 0.689 6.764 2.111 1.00 90.44 187 THR A O 1
ATOM 1303 N N . CYS A 1 188 ? -0.192 5.863 0.257 1.00 95.25 188 CYS A N 1
ATOM 1304 C CA . CYS A 1 188 ? -1.381 5.399 0.965 1.00 95.25 188 CYS A CA 1
ATOM 1305 C C . CYS A 1 188 ? -1.043 4.240 1.915 1.00 95.25 188 CYS A C 1
ATOM 1307 O O . CYS A 1 188 ? -1.434 4.276 3.079 1.00 95.25 188 CYS A O 1
ATOM 1309 N N . ILE A 1 189 ? -0.283 3.240 1.447 1.00 97.50 189 ILE A N 1
ATOM 1310 C CA . ILE A 1 189 ? 0.215 2.121 2.266 1.00 97.50 189 ILE A CA 1
ATOM 1311 C C . ILE A 1 189 ? 1.720 1.929 2.046 1.00 97.50 189 ILE A C 1
ATOM 1313 O O . ILE A 1 189 ? 2.153 1.691 0.919 1.00 97.50 189 ILE A O 1
ATOM 1317 N N . SER A 1 190 ? 2.510 1.995 3.118 1.00 96.12 190 SER A N 1
ATOM 1318 C CA . SER A 1 190 ? 3.973 1.867 3.093 1.00 96.12 190 SER A CA 1
ATOM 1319 C C . SER A 1 190 ? 4.470 0.722 3.984 1.00 96.12 190 SER A C 1
ATOM 1321 O O . SER A 1 190 ? 3.956 0.518 5.090 1.00 96.12 190 SER A O 1
ATOM 1323 N N . GLY A 1 191 ? 5.486 -0.009 3.515 1.00 95.25 191 GLY A N 1
ATOM 1324 C CA . GLY A 1 191 ? 6.160 -1.089 4.246 1.00 95.25 191 GLY A CA 1
ATOM 1325 C C . GLY A 1 191 ? 5.987 -2.467 3.601 1.00 95.25 191 GLY A C 1
ATOM 1326 O O . GLY A 1 191 ? 5.815 -2.586 2.390 1.00 95.25 191 GLY A O 1
ATOM 1327 N N . SER A 1 192 ? 6.041 -3.526 4.409 1.00 95.75 192 SER A N 1
ATOM 1328 C CA . SER A 1 192 ? 5.913 -4.920 3.959 1.00 95.75 192 SER A CA 1
ATOM 1329 C C . SER A 1 192 ? 5.213 -5.808 4.994 1.00 95.75 192 SER A C 1
ATOM 1331 O O . SER A 1 192 ? 4.876 -5.344 6.079 1.00 95.75 192 SER A O 1
ATOM 1333 N N . GLY A 1 193 ? 4.921 -7.071 4.656 1.00 96.56 193 GLY A N 1
ATOM 1334 C CA . GLY A 1 193 ? 4.237 -8.001 5.569 1.00 96.56 193 GLY A CA 1
ATOM 1335 C C . GLY A 1 193 ? 2.738 -7.756 5.704 1.00 96.56 193 GLY A C 1
ATOM 1336 O O . GLY A 1 193 ? 2.182 -7.919 6.794 1.00 96.56 193 GLY A O 1
ATOM 1337 N N . PHE A 1 194 ? 2.089 -7.348 4.611 1.00 98.31 194 PHE A N 1
ATOM 1338 C CA . PHE A 1 194 ? 0.662 -7.049 4.588 1.00 98.31 194 PHE A CA 1
ATOM 1339 C C . PHE A 1 194 ? -0.072 -7.689 3.406 1.00 98.31 194 PHE A C 1
ATOM 1341 O O . PHE A 1 194 ? 0.475 -7.893 2.322 1.00 98.31 194 PHE A O 1
ATOM 1348 N N . THR A 1 195 ? -1.359 -7.949 3.612 1.00 98.69 195 THR A N 1
ATOM 1349 C CA . THR A 1 195 ? -2.330 -8.236 2.556 1.00 98.69 195 THR A CA 1
ATOM 1350 C C . THR A 1 195 ? -3.325 -7.086 2.485 1.00 98.69 195 THR A C 1
ATOM 1352 O O . THR A 1 195 ? -4.050 -6.846 3.449 1.00 98.69 195 THR A O 1
ATOM 1355 N N . ALA A 1 196 ? -3.378 -6.390 1.353 1.00 98.75 196 ALA A N 1
ATOM 1356 C CA . ALA A 1 196 ? -4.395 -5.395 1.044 1.00 98.75 196 ALA A CA 1
ATOM 1357 C C . ALA A 1 196 ? -5.391 -5.992 0.044 1.00 98.75 196 ALA A C 1
ATOM 1359 O O . ALA A 1 196 ? -5.004 -6.410 -1.047 1.00 98.75 196 ALA A O 1
ATOM 1360 N N . ARG A 1 197 ? -6.670 -6.061 0.414 1.00 98.19 197 ARG A N 1
ATOM 1361 C CA . ARG A 1 197 ? -7.732 -6.596 -0.441 1.00 98.19 197 ARG A CA 1
ATOM 1362 C C . ARG A 1 197 ? -8.879 -5.610 -0.580 1.00 98.19 197 ARG A C 1
ATOM 1364 O O . ARG A 1 197 ? -9.401 -5.124 0.422 1.00 98.19 197 ARG A O 1
ATOM 1371 N N . ARG A 1 198 ? -9.277 -5.340 -1.826 1.00 98.06 198 ARG A N 1
ATOM 1372 C CA . ARG A 1 198 ? -10.371 -4.413 -2.172 1.00 98.06 198 ARG A CA 1
ATOM 1373 C C . ARG A 1 198 ? -10.222 -3.048 -1.522 1.00 98.06 198 ARG A C 1
ATOM 1375 O O . ARG A 1 198 ? -11.196 -2.427 -1.099 1.00 98.06 198 ARG A O 1
ATOM 1382 N N . VAL A 1 199 ? -8.981 -2.585 -1.426 1.00 98.81 199 VAL A N 1
ATOM 1383 C CA . VAL A 1 199 ? -8.711 -1.237 -0.945 1.00 98.81 199 VAL A CA 1
ATOM 1384 C C . VAL A 1 199 ? -8.963 -0.233 -2.061 1.00 98.81 199 VAL A C 1
ATOM 1386 O O . VAL A 1 199 ? -8.796 -0.555 -3.238 1.00 98.81 199 VAL A O 1
ATOM 1389 N N . ASN A 1 200 ? -9.376 0.968 -1.675 1.00 98.50 200 ASN A N 1
ATOM 1390 C CA . ASN A 1 200 ? -9.508 2.112 -2.560 1.00 98.50 200 ASN A CA 1
ATOM 1391 C C . ASN A 1 200 ? -8.463 3.162 -2.153 1.00 98.50 200 ASN A C 1
ATOM 1393 O O . ASN A 1 200 ? -8.584 3.769 -1.089 1.00 98.50 200 ASN A O 1
ATOM 1397 N N . LEU A 1 201 ? -7.400 3.310 -2.942 1.00 97.69 201 LEU A N 1
ATOM 1398 C CA . LEU A 1 201 ? -6.242 4.146 -2.619 1.00 97.69 201 LEU A CA 1
ATOM 1399 C C . LEU A 1 201 ? -6.158 5.311 -3.601 1.00 97.69 201 LEU A C 1
ATOM 1401 O O . LEU A 1 201 ? -5.959 5.091 -4.800 1.00 97.69 201 LEU A O 1
ATOM 1405 N N . HIS A 1 202 ? -6.273 6.540 -3.098 1.00 93.75 202 HIS A N 1
ATOM 1406 C CA . HIS A 1 202 ? -6.259 7.731 -3.944 1.00 93.75 202 HIS A CA 1
ATOM 1407 C C . HIS A 1 202 ? -5.739 8.981 -3.230 1.00 93.75 202 HIS A C 1
ATOM 1409 O O . HIS A 1 202 ? -5.572 9.010 -2.010 1.00 93.75 202 HIS A O 1
ATOM 1415 N N . GLY A 1 203 ? -5.386 9.999 -4.017 1.00 87.38 203 GLY A N 1
ATOM 1416 C CA . GLY A 1 203 ? -4.826 11.263 -3.534 1.00 87.38 203 GLY A CA 1
ATOM 1417 C C . GLY A 1 203 ? -3.357 11.192 -3.100 1.00 87.38 203 GLY A C 1
ATOM 1418 O O . GLY A 1 203 ? -2.739 12.225 -2.889 1.00 87.38 203 GLY A O 1
ATOM 1419 N N . CYS A 1 204 ? -2.769 9.997 -2.999 1.00 86.81 204 CYS A N 1
ATOM 1420 C CA . CYS A 1 204 ? -1.370 9.808 -2.608 1.00 86.81 204 CYS A CA 1
ATOM 1421 C C . CYS A 1 204 ? -0.418 9.956 -3.805 1.00 86.81 204 CYS A C 1
ATOM 1423 O O . CYS A 1 204 ? -0.777 9.620 -4.937 1.00 86.81 204 CYS A O 1
ATOM 1425 N N . ARG A 1 205 ? 0.847 10.334 -3.563 1.00 85.12 205 ARG A N 1
ATOM 1426 C CA . ARG A 1 205 ? 1.905 10.280 -4.600 1.00 85.12 205 ARG A CA 1
ATOM 1427 C C . ARG A 1 205 ? 2.162 8.844 -5.066 1.00 85.12 205 ARG A C 1
ATOM 1429 O O . ARG A 1 205 ? 2.428 8.592 -6.245 1.00 85.12 205 ARG A O 1
ATOM 1436 N N . ARG A 1 206 ? 2.095 7.897 -4.125 1.00 88.75 206 ARG A N 1
ATOM 1437 C CA . ARG A 1 206 ? 2.142 6.458 -4.386 1.00 88.75 206 ARG A CA 1
ATOM 1438 C C . ARG A 1 206 ? 0.951 5.740 -3.766 1.00 88.75 206 ARG A C 1
ATOM 1440 O O . ARG A 1 206 ? 0.648 5.960 -2.598 1.00 88.75 206 ARG A O 1
ATOM 1447 N N . GLY A 1 207 ? 0.297 4.845 -4.499 1.00 94.12 207 GLY A N 1
ATOM 1448 C CA . GLY A 1 207 ? -0.754 4.007 -3.909 1.00 94.12 207 GLY A CA 1
ATOM 1449 C C . GLY A 1 207 ? -0.164 3.064 -2.860 1.00 94.12 207 GLY A C 1
ATOM 1450 O O . GLY A 1 207 ? -0.473 3.158 -1.674 1.00 94.12 207 GLY A O 1
ATOM 1451 N N . ALA A 1 208 ? 0.768 2.210 -3.279 1.00 96.44 208 ALA A N 1
ATOM 1452 C CA . ALA A 1 208 ? 1.540 1.365 -2.371 1.00 96.44 208 ALA A CA 1
ATOM 1453 C C . ALA A 1 208 ? 3.048 1.545 -2.579 1.00 96.44 208 ALA A C 1
ATOM 1455 O O . ALA A 1 208 ? 3.522 1.554 -3.716 1.00 96.44 208 ALA A O 1
ATOM 1456 N N . TYR A 1 209 ? 3.794 1.655 -1.479 1.00 94.88 209 TYR A N 1
ATOM 1457 C CA . TYR A 1 209 ? 5.256 1.671 -1.459 1.00 94.88 209 TYR A CA 1
ATOM 1458 C C . TYR A 1 209 ? 5.756 0.471 -0.660 1.00 94.88 209 TYR A C 1
ATOM 1460 O O . TYR A 1 209 ? 5.802 0.477 0.571 1.00 94.88 209 TYR A O 1
ATOM 1468 N N . VAL A 1 210 ? 6.064 -0.592 -1.392 1.00 94.69 210 VAL A N 1
ATOM 1469 C CA . VAL A 1 210 ? 6.492 -1.876 -0.855 1.00 94.69 210 VAL A CA 1
ATOM 1470 C C . VAL A 1 210 ? 8.007 -1.879 -0.737 1.00 94.69 210 VAL A C 1
ATOM 1472 O O . VAL A 1 210 ? 8.711 -1.871 -1.749 1.00 94.69 210 VAL A O 1
ATOM 1475 N N . VAL A 1 211 ? 8.489 -1.885 0.502 1.00 91.50 211 VAL A N 1
ATOM 1476 C CA . VAL A 1 211 ? 9.915 -1.840 0.841 1.00 91.50 211 VAL A CA 1
ATOM 1477 C C . VAL A 1 211 ? 10.267 -2.884 1.905 1.00 91.50 211 VAL A C 1
ATOM 1479 O O . VAL A 1 211 ? 9.426 -3.183 2.769 1.00 91.50 211 VAL A O 1
ATOM 1482 N N . PRO A 1 212 ? 11.504 -3.414 1.891 1.00 87.19 212 PRO A N 1
ATOM 1483 C CA . PRO A 1 212 ? 12.008 -4.265 2.958 1.00 87.19 212 PRO A CA 1
ATOM 1484 C C . PRO A 1 212 ? 11.904 -3.584 4.324 1.00 87.19 212 PRO A C 1
ATOM 1486 O O . PRO A 1 212 ? 12.049 -2.365 4.446 1.00 87.19 212 PRO A O 1
ATOM 1489 N N . TYR A 1 213 ? 11.696 -4.382 5.370 1.00 86.62 213 TYR A N 1
ATOM 1490 C CA . TYR A 1 213 ? 11.886 -3.925 6.743 1.00 86.62 213 TYR A CA 1
ATOM 1491 C C . TYR A 1 213 ? 13.211 -4.474 7.266 1.00 86.62 213 TYR A C 1
ATOM 1493 O O . TYR A 1 213 ? 13.356 -5.687 7.454 1.00 86.62 213 TYR A O 1
ATOM 1501 N N . ALA A 1 214 ? 14.174 -3.579 7.505 1.00 85.62 214 ALA A N 1
ATOM 1502 C CA . ALA A 1 214 ? 15.575 -3.948 7.702 1.00 85.62 214 ALA A CA 1
ATOM 1503 C C . ALA A 1 214 ? 16.055 -4.853 6.546 1.00 85.62 214 ALA A C 1
ATOM 1505 O O . ALA A 1 214 ? 15.954 -4.456 5.392 1.00 85.62 214 ALA A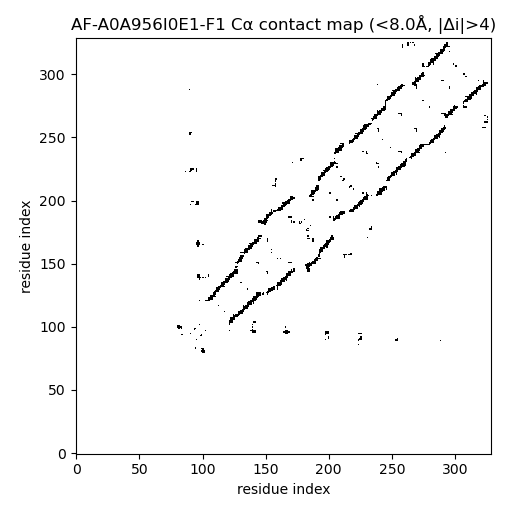 O 1
ATOM 1506 N N . THR A 1 215 ? 16.539 -6.061 6.836 1.00 85.38 215 THR A N 1
ATOM 1507 C CA . THR A 1 215 ? 16.987 -7.042 5.830 1.00 85.38 215 THR A CA 1
ATOM 1508 C C . THR A 1 215 ? 15.910 -8.063 5.446 1.00 85.38 215 THR A C 1
ATOM 1510 O O . THR A 1 215 ? 16.188 -9.022 4.730 1.00 85.38 215 THR A O 1
ATOM 1513 N N . SER A 1 216 ? 14.680 -7.910 5.948 1.00 87.19 216 SER A N 1
ATOM 1514 C CA . SER A 1 216 ? 13.588 -8.851 5.699 1.00 87.19 216 SER A CA 1
ATOM 1515 C C . SER A 1 216 ? 12.688 -8.372 4.563 1.00 87.19 216 SER A C 1
ATOM 1517 O O . SER A 1 216 ? 12.329 -7.194 4.498 1.00 87.19 216 SER A O 1
ATOM 1519 N N . THR A 1 217 ? 12.232 -9.315 3.731 1.00 90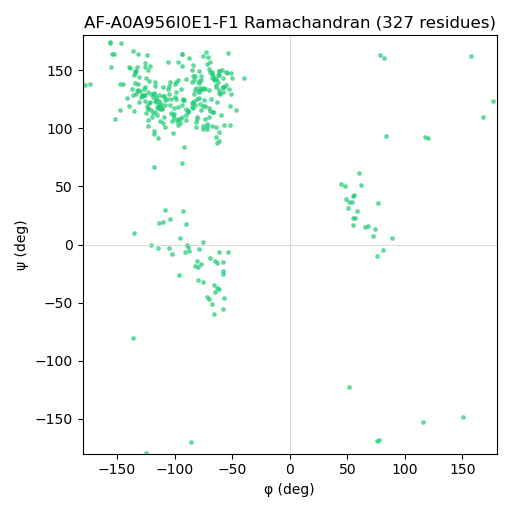.12 217 THR A N 1
ATOM 1520 C CA . THR A 1 217 ? 11.243 -9.101 2.661 1.00 90.12 217 THR A CA 1
ATOM 1521 C C . THR A 1 217 ? 9.963 -9.920 2.896 1.00 90.12 217 THR A C 1
ATOM 1523 O O . THR A 1 217 ? 9.666 -10.859 2.149 1.00 90.12 217 THR A O 1
ATOM 1526 N N . PRO A 1 218 ? 9.178 -9.612 3.951 1.00 93.44 218 PRO A N 1
ATOM 1527 C CA . PRO A 1 218 ? 7.944 -10.335 4.227 1.00 93.44 218 PRO A CA 1
ATOM 1528 C C . PRO A 1 218 ? 6.950 -10.193 3.076 1.00 93.44 218 PRO A C 1
ATOM 1530 O O . PRO A 1 218 ? 6.890 -9.152 2.416 1.00 93.44 218 PRO A O 1
ATOM 1533 N N . ASN A 1 219 ? 6.131 -11.225 2.879 1.00 95.62 219 ASN A N 1
ATOM 1534 C CA . ASN A 1 219 ? 5.189 -11.283 1.768 1.00 95.62 219 ASN A CA 1
ATOM 1535 C C . ASN A 1 219 ? 4.269 -10.061 1.740 1.00 95.62 219 ASN A C 1
ATOM 1537 O O . ASN A 1 219 ? 3.720 -9.647 2.766 1.00 95.62 219 ASN A O 1
ATOM 1541 N N . VAL A 1 220 ? 4.058 -9.530 0.539 1.00 97.94 220 VAL A N 1
ATOM 1542 C CA . VAL A 1 220 ? 3.044 -8.509 0.287 1.00 97.94 220 VAL A CA 1
ATOM 1543 C C . VAL A 1 220 ? 2.097 -8.998 -0.792 1.00 97.94 220 VAL A C 1
ATOM 1545 O O . VAL A 1 220 ? 2.524 -9.461 -1.848 1.00 97.94 220 VAL A O 1
ATOM 1548 N N . THR A 1 221 ? 0.799 -8.885 -0.526 1.00 98.38 221 THR A N 1
ATOM 1549 C CA . THR A 1 221 ? -0.254 -9.153 -1.510 1.00 98.38 221 THR A CA 1
ATOM 1550 C C . THR A 1 221 ? -1.172 -7.950 -1.619 1.00 98.38 221 THR A C 1
ATOM 1552 O O . THR A 1 221 ? -1.691 -7.473 -0.614 1.00 98.38 221 THR A O 1
ATOM 1555 N N . ILE A 1 222 ? -1.401 -7.483 -2.842 1.00 98.62 222 ILE A N 1
ATOM 1556 C CA . ILE A 1 222 ? -2.412 -6.477 -3.164 1.00 98.62 222 ILE A CA 1
ATOM 1557 C C . ILE A 1 222 ? -3.371 -7.110 -4.174 1.00 98.62 222 ILE A C 1
ATOM 1559 O O . ILE A 1 222 ? -2.965 -7.496 -5.275 1.00 98.62 222 ILE A O 1
ATOM 1563 N N . ASP A 1 223 ? -4.628 -7.270 -3.775 1.00 98.31 223 ASP A N 1
ATOM 1564 C CA . ASP A 1 223 ? -5.625 -8.054 -4.503 1.00 98.31 223 ASP A CA 1
ATOM 1565 C C . ASP A 1 223 ? -6.942 -7.297 -4.674 1.00 98.31 223 ASP A C 1
ATOM 1567 O O . ASP A 1 223 ? -7.433 -6.665 -3.734 1.00 98.31 223 ASP A O 1
ATOM 1571 N N . ALA A 1 224 ? -7.534 -7.392 -5.865 1.00 97.81 224 ALA A N 1
ATOM 1572 C CA . ALA A 1 224 ? -8.863 -6.864 -6.178 1.00 97.81 224 ALA A CA 1
ATOM 1573 C C . ALA A 1 224 ? -9.069 -5.391 -5.769 1.00 97.81 224 ALA A C 1
ATOM 1575 O O . ALA A 1 224 ? -10.166 -5.000 -5.381 1.00 97.81 224 ALA A O 1
ATOM 1576 N N . SER A 1 225 ? -8.011 -4.583 -5.799 1.00 98.44 225 SER A N 1
ATOM 1577 C CA . SER A 1 225 ? -7.984 -3.219 -5.264 1.00 98.44 225 SER A CA 1
ATOM 1578 C C . SER A 1 225 ? -8.000 -2.168 -6.369 1.00 98.44 225 SER A C 1
ATOM 1580 O O . SER A 1 225 ? -7.619 -2.442 -7.510 1.00 98.44 225 SER A O 1
ATOM 1582 N N . TYR A 1 226 ? -8.443 -0.960 -6.027 1.00 98.06 226 TYR A N 1
ATOM 1583 C CA . TYR A 1 226 ? -8.477 0.188 -6.923 1.00 98.06 226 TYR A CA 1
ATOM 1584 C C . TYR A 1 226 ? -7.474 1.241 -6.456 1.00 98.06 226 TYR A C 1
ATOM 1586 O O . TYR A 1 226 ? -7.533 1.712 -5.323 1.00 98.06 226 TYR A O 1
ATOM 1594 N N . ILE A 1 227 ? -6.526 1.579 -7.325 1.00 96.88 227 ILE A N 1
ATOM 1595 C CA . ILE A 1 227 ? -5.494 2.581 -7.065 1.00 96.88 227 ILE A CA 1
ATOM 1596 C C . ILE A 1 227 ? -5.605 3.624 -8.161 1.00 96.88 227 ILE A C 1
ATOM 1598 O O . ILE A 1 227 ? -5.426 3.295 -9.333 1.00 96.88 227 ILE A O 1
ATOM 1602 N N . HIS A 1 228 ? -5.931 4.860 -7.806 1.00 93.44 228 HIS A 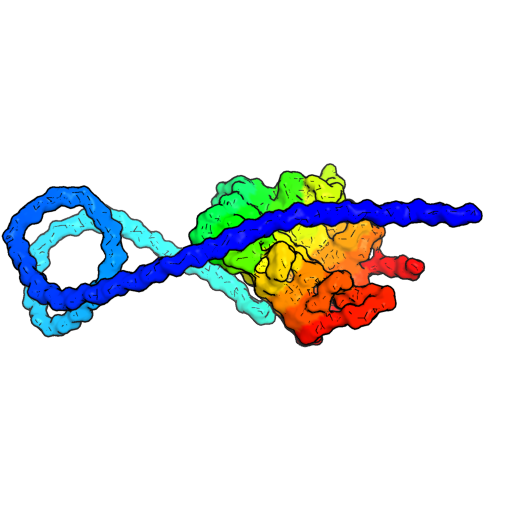N 1
ATOM 1603 C CA . HIS A 1 228 ? -6.284 5.874 -8.793 1.00 93.44 228 HIS A CA 1
ATOM 1604 C C . HIS A 1 228 ? -6.048 7.289 -8.277 1.00 93.44 228 HIS A C 1
ATOM 1606 O O . HIS A 1 228 ? -5.720 7.481 -7.111 1.00 93.44 228 HIS A O 1
ATOM 1612 N N . ASN A 1 229 ? -6.217 8.286 -9.155 1.00 88.88 229 ASN A N 1
ATOM 1613 C CA . ASN A 1 229 ? -6.149 9.705 -8.790 1.00 88.88 229 ASN A CA 1
ATOM 1614 C C . ASN A 1 229 ? -4.911 10.032 -7.937 1.00 88.88 229 ASN A C 1
ATOM 1616 O O . ASN A 1 229 ? -5.019 10.637 -6.871 1.00 88.88 229 ASN A O 1
ATOM 1620 N N . LEU A 1 230 ? -3.739 9.596 -8.408 1.00 84.06 230 LEU A N 1
ATOM 1621 C CA . LEU A 1 230 ? -2.468 9.916 -7.766 1.00 84.06 230 LEU A CA 1
ATOM 1622 C C . LEU A 1 230 ? -2.265 11.438 -7.717 1.00 84.06 230 LEU A C 1
ATOM 1624 O O . LEU A 1 230 ? -2.747 12.166 -8.593 1.00 84.06 230 LEU A O 1
ATOM 1628 N N . ASP A 1 231 ? -1.550 11.899 -6.690 1.00 77.38 231 ASP A N 1
ATOM 1629 C CA . ASP A 1 231 ? -1.270 13.319 -6.450 1.00 77.38 231 ASP A CA 1
ATOM 1630 C C . ASP A 1 231 ? -0.712 14.023 -7.714 1.00 77.38 231 ASP A C 1
ATOM 1632 O O . ASP A 1 231 ? 0.022 13.444 -8.524 1.00 77.38 231 ASP A O 1
ATOM 1636 N N . ARG A 1 232 ? -1.108 15.289 -7.911 1.00 64.06 232 ARG A N 1
ATOM 1637 C CA . ARG A 1 232 ? -0.794 16.098 -9.104 1.00 64.06 232 ARG A CA 1
ATOM 1638 C C . ARG A 1 232 ? 0.276 17.172 -8.873 1.00 64.06 232 ARG A C 1
ATOM 1640 O O . ARG A 1 232 ? 0.625 17.867 -9.816 1.00 64.06 232 ARG A O 1
ATOM 1647 N N . VAL A 1 233 ? 0.776 17.343 -7.660 1.00 57.84 233 VAL A N 1
ATOM 1648 C CA . VAL A 1 233 ? 1.494 18.536 -7.189 1.00 57.84 233 VAL A CA 1
ATOM 1649 C C . VAL A 1 233 ? 3.016 18.343 -7.146 1.00 57.84 233 VAL A C 1
ATOM 1651 O O . VAL A 1 233 ? 3.751 19.308 -6.966 1.00 57.84 233 VAL A O 1
ATOM 1654 N N . THR A 1 234 ? 3.532 17.129 -7.360 1.00 60.44 234 THR A N 1
ATOM 1655 C CA . THR A 1 234 ? 4.972 16.855 -7.207 1.00 60.44 234 THR A CA 1
ATOM 1656 C C . THR A 1 234 ? 5.751 16.832 -8.528 1.00 60.44 234 THR A C 1
ATOM 1658 O O . THR A 1 234 ? 5.324 16.211 -9.502 1.00 60.44 234 THR A O 1
ATOM 1661 N N . THR A 1 235 ? 6.950 17.428 -8.543 1.00 61.66 235 THR A N 1
ATOM 1662 C CA . THR A 1 235 ? 7.992 17.266 -9.590 1.00 61.66 235 THR A CA 1
ATOM 1663 C C . THR A 1 235 ? 8.726 15.919 -9.501 1.00 61.66 235 THR A C 1
ATOM 1665 O O . THR A 1 235 ? 9.659 15.648 -10.252 1.00 61.66 235 THR A O 1
ATOM 1668 N N . TYR A 1 236 ? 8.324 15.064 -8.562 1.00 67.19 236 TYR A N 1
ATOM 1669 C CA . TYR A 1 236 ? 8.921 13.760 -8.312 1.00 67.19 236 TYR A CA 1
ATOM 1670 C C . TYR A 1 236 ? 8.193 12.648 -9.063 1.00 67.19 236 TYR A C 1
ATOM 1672 O O . TYR A 1 236 ? 7.044 12.793 -9.482 1.00 67.19 236 TYR A O 1
ATOM 1680 N N . SER A 1 237 ? 8.849 11.491 -9.169 1.00 75.75 237 SER A N 1
ATOM 1681 C CA . SER A 1 237 ? 8.212 10.298 -9.711 1.00 75.75 237 SER A CA 1
ATOM 1682 C C . SER A 1 237 ? 7.024 9.849 -8.860 1.00 75.75 237 SER A C 1
ATOM 1684 O O . SER A 1 237 ? 7.072 9.855 -7.622 1.00 75.75 237 SER A O 1
ATOM 1686 N N . ARG A 1 238 ? 5.962 9.419 -9.541 1.00 81.31 238 ARG A N 1
ATOM 1687 C CA . ARG A 1 238 ? 4.707 8.953 -8.935 1.00 81.31 238 ARG A CA 1
ATOM 1688 C C . ARG A 1 238 ? 4.417 7.543 -9.410 1.00 81.31 238 ARG A C 1
ATOM 1690 O O . ARG A 1 238 ? 4.821 7.172 -10.513 1.00 81.31 238 ARG A O 1
ATOM 1697 N N . ALA A 1 239 ? 3.749 6.749 -8.582 1.00 88.69 239 ALA A N 1
ATOM 1698 C CA . ALA A 1 239 ? 3.466 5.368 -8.943 1.00 88.69 239 ALA A CA 1
ATOM 1699 C C . ALA A 1 239 ? 2.145 4.861 -8.375 1.00 88.69 239 ALA A C 1
ATOM 1701 O O . ALA A 1 239 ? 1.875 5.056 -7.197 1.00 88.69 239 ALA A O 1
ATOM 1702 N N . GLY A 1 240 ? 1.359 4.123 -9.156 1.00 92.38 240 GLY A N 1
ATOM 1703 C CA . GLY A 1 240 ? 0.241 3.365 -8.587 1.00 92.38 240 GLY A CA 1
ATOM 1704 C C . GLY A 1 240 ? 0.767 2.400 -7.524 1.00 92.38 240 GLY A C 1
ATOM 1705 O O . GLY A 1 240 ? 0.408 2.472 -6.348 1.00 92.38 240 GLY A O 1
ATOM 1706 N N . VAL A 1 241 ? 1.724 1.566 -7.923 1.00 95.31 241 VAL A N 1
ATOM 1707 C CA . VAL A 1 241 ? 2.463 0.695 -7.012 1.00 95.31 241 VAL A CA 1
ATOM 1708 C C . VAL A 1 241 ? 3.955 0.796 -7.275 1.00 95.31 241 VAL A C 1
ATOM 1710 O O . VAL A 1 241 ? 4.411 0.691 -8.412 1.00 95.31 241 VAL A O 1
ATOM 1713 N 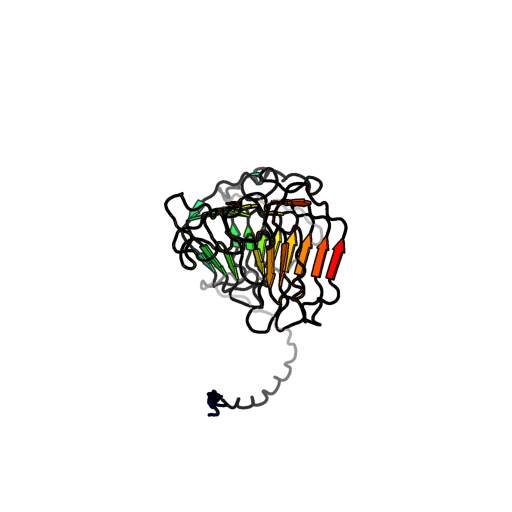N . THR A 1 242 ? 4.729 0.949 -6.209 1.00 93.25 242 THR A N 1
ATOM 1714 C CA . THR A 1 242 ? 6.176 0.774 -6.225 1.00 93.25 242 THR A CA 1
ATOM 1715 C C . THR A 1 242 ? 6.550 -0.399 -5.334 1.00 93.25 242 THR A C 1
ATOM 1717 O O . THR A 1 242 ? 6.189 -0.424 -4.164 1.00 93.25 242 THR A O 1
ATOM 1720 N N . SER A 1 243 ? 7.311 -1.338 -5.881 1.00 91.56 243 SER A N 1
ATOM 1721 C CA . SER A 1 243 ? 8.061 -2.339 -5.130 1.00 91.56 243 SER A CA 1
ATOM 1722 C C . SER A 1 243 ? 9.538 -2.022 -5.296 1.00 91.56 243 SER A C 1
ATOM 1724 O O . SER A 1 243 ? 10.029 -1.993 -6.419 1.00 91.56 243 SER A O 1
ATOM 1726 N N . TYR A 1 244 ? 10.236 -1.711 -4.210 1.00 88.00 244 TYR A N 1
ATOM 1727 C CA . TYR A 1 244 ? 11.629 -1.277 -4.254 1.00 88.00 244 TYR A CA 1
ATOM 1728 C C . TYR A 1 244 ? 12.484 -2.271 -3.473 1.00 88.00 244 TYR A C 1
ATOM 1730 O O . TYR A 1 244 ? 12.319 -2.384 -2.262 1.00 88.00 244 TYR A O 1
ATOM 1738 N N . LEU A 1 245 ? 13.367 -3.003 -4.165 1.00 82.88 245 LEU A N 1
ATOM 1739 C CA . LEU A 1 245 ? 14.235 -4.040 -3.575 1.00 82.88 245 LEU A CA 1
ATOM 1740 C C . LEU A 1 245 ? 13.481 -5.155 -2.819 1.00 82.88 245 LEU A C 1
ATOM 1742 O O . LEU A 1 245 ? 14.042 -5.809 -1.946 1.00 82.88 245 LEU A O 1
ATOM 1746 N N . HIS A 1 246 ? 12.202 -5.387 -3.126 1.00 88.12 246 HIS A N 1
ATOM 1747 C CA . HIS A 1 246 ? 11.353 -6.278 -2.331 1.00 88.12 246 HIS A CA 1
ATOM 1748 C C . HIS A 1 246 ? 11.019 -7.581 -3.060 1.00 88.12 246 HIS A C 1
ATOM 1750 O O . HIS A 1 246 ? 10.492 -7.565 -4.170 1.00 88.12 246 HIS A O 1
ATOM 1756 N N . SER A 1 247 ? 11.268 -8.713 -2.402 1.00 90.88 247 SER A N 1
ATOM 1757 C CA . SER A 1 247 ? 10.911 -10.053 -2.892 1.00 90.88 247 SER A CA 1
ATOM 1758 C C . SER A 1 247 ? 9.551 -10.515 -2.361 1.00 90.88 247 SER A C 1
ATOM 1760 O O . SER A 1 247 ? 9.053 -9.990 -1.370 1.00 90.88 247 SER A O 1
ATOM 1762 N N . ASN A 1 248 ? 8.958 -11.542 -2.975 1.00 93.12 248 ASN A N 1
ATOM 1763 C CA . ASN A 1 248 ? 7.681 -12.139 -2.547 1.00 93.12 248 ASN A CA 1
ATOM 1764 C C . ASN A 1 248 ? 6.507 -11.144 -2.595 1.00 93.12 248 ASN A C 1
ATOM 1766 O O . ASN A 1 248 ? 5.758 -10.954 -1.629 1.00 93.12 248 ASN A O 1
ATOM 1770 N N . PHE A 1 249 ? 6.358 -10.497 -3.749 1.00 94.31 249 PHE A N 1
ATOM 1771 C CA . PHE A 1 249 ? 5.350 -9.473 -3.989 1.00 94.31 249 PHE A CA 1
ATOM 1772 C C . PHE A 1 249 ? 4.325 -9.947 -5.024 1.00 94.31 249 PHE A C 1
ATOM 1774 O O . PHE A 1 249 ? 4.675 -10.314 -6.145 1.00 94.31 249 PHE A O 1
ATOM 1781 N N . THR A 1 250 ? 3.045 -9.937 -4.648 1.00 97.56 250 THR A N 1
ATOM 1782 C CA . THR A 1 250 ? 1.931 -10.295 -5.533 1.00 97.56 250 THR A CA 1
ATOM 1783 C C . THR A 1 250 ? 0.982 -9.120 -5.714 1.00 97.56 250 THR A C 1
ATOM 1785 O O . THR A 1 250 ? 0.444 -8.579 -4.748 1.00 97.56 250 THR A O 1
ATOM 1788 N N . LEU A 1 251 ? 0.722 -8.778 -6.969 1.00 97.69 251 LEU A N 1
ATOM 1789 C CA . LEU A 1 251 ? -0.244 -7.782 -7.400 1.00 97.69 251 LEU A CA 1
ATOM 1790 C C . LEU A 1 251 ? -1.221 -8.463 -8.353 1.00 97.69 251 LEU A C 1
ATOM 1792 O O . LEU A 1 251 ? -0.849 -8.798 -9.480 1.00 97.69 251 LEU A O 1
ATOM 1796 N N . ARG A 1 252 ? -2.457 -8.704 -7.910 1.00 97.69 252 ARG A N 1
ATOM 1797 C CA . ARG A 1 252 ? -3.431 -9.433 -8.727 1.00 97.69 252 ARG A CA 1
ATOM 1798 C C . ARG A 1 252 ? -4.832 -8.837 -8.772 1.00 97.69 252 ARG A C 1
ATOM 1800 O O . ARG A 1 252 ? -5.323 -8.316 -7.778 1.00 97.69 252 ARG A O 1
ATOM 1807 N N . ASN A 1 253 ? -5.495 -8.967 -9.919 1.00 97.31 253 ASN A N 1
ATOM 1808 C CA . ASN A 1 253 ? -6.882 -8.535 -10.133 1.00 97.31 253 ASN A CA 1
ATOM 1809 C C . ASN A 1 253 ? -7.154 -7.062 -9.793 1.00 97.31 253 ASN A C 1
ATOM 1811 O O . ASN A 1 253 ? -8.290 -6.715 -9.491 1.00 97.31 253 ASN A O 1
ATOM 1815 N N . ASN A 1 254 ? -6.141 -6.194 -9.794 1.00 97.94 254 ASN A N 1
ATOM 1816 C CA . ASN A 1 254 ? -6.300 -4.790 -9.418 1.00 97.94 254 ASN A CA 1
ATOM 1817 C C . ASN A 1 254 ? -6.699 -3.930 -10.616 1.00 97.94 254 ASN A C 1
ATOM 1819 O O . ASN A 1 254 ? -6.464 -4.291 -11.767 1.00 97.94 254 ASN A O 1
ATOM 1823 N N . SER A 1 255 ? -7.252 -2.756 -10.337 1.00 97.06 255 SER A N 1
ATOM 1824 C CA . SER A 1 255 ? -7.378 -1.667 -11.300 1.00 97.06 255 SER A CA 1
ATOM 1825 C C . SER A 1 255 ? -6.441 -0.547 -10.865 1.00 97.06 255 SER A C 1
ATOM 1827 O O . SER A 1 255 ? -6.575 -0.013 -9.765 1.00 97.06 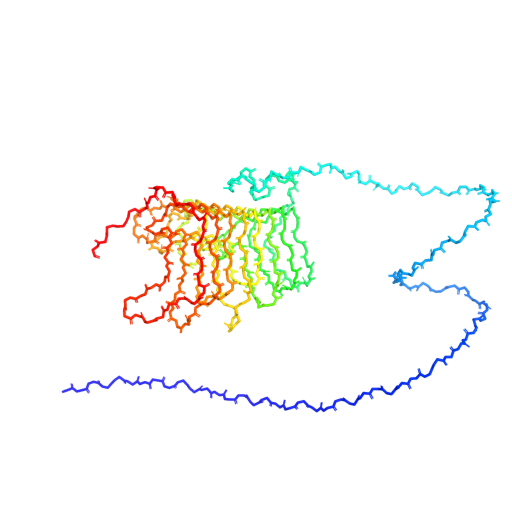255 SER A O 1
ATOM 1829 N N . ILE A 1 256 ? -5.451 -0.236 -11.696 1.00 96.00 256 ILE A N 1
ATOM 1830 C CA . ILE A 1 256 ? -4.422 0.763 -11.415 1.00 96.00 256 ILE A CA 1
ATOM 1831 C C . ILE A 1 256 ? -4.517 1.829 -12.491 1.00 96.00 256 ILE A C 1
ATOM 1833 O O . ILE A 1 256 ? -4.201 1.583 -13.655 1.00 96.00 256 ILE A O 1
ATOM 1837 N N . ASP A 1 257 ? -4.971 3.006 -12.086 1.00 92.38 257 ASP A N 1
ATOM 1838 C CA . ASP A 1 257 ? -5.183 4.152 -12.950 1.00 92.38 257 ASP A CA 1
ATOM 1839 C C . ASP A 1 257 ? -4.218 5.285 -12.588 1.00 92.38 257 ASP A C 1
ATOM 1841 O O . ASP A 1 257 ? -4.486 6.148 -11.749 1.00 92.38 257 ASP A O 1
ATOM 1845 N N . ALA A 1 258 ? -3.072 5.277 -13.257 1.00 87.31 258 ALA A N 1
ATOM 1846 C CA . ALA A 1 258 ? -2.039 6.296 -13.155 1.00 87.31 258 ALA A CA 1
ATOM 1847 C C . ALA A 1 258 ? -2.201 7.390 -14.227 1.00 87.31 258 ALA A C 1
ATOM 1849 O O . ALA A 1 258 ? -1.215 7.963 -14.687 1.00 87.31 258 ALA A O 1
ATOM 1850 N N . THR A 1 259 ? -3.431 7.659 -14.681 1.00 79.31 259 THR A N 1
ATOM 1851 C CA . THR A 1 259 ? -3.723 8.792 -15.582 1.00 79.31 259 THR A CA 1
ATOM 1852 C C . THR A 1 259 ? -3.885 10.118 -14.840 1.00 79.31 259 THR A C 1
ATOM 1854 O O . THR A 1 259 ? -3.773 11.183 -15.445 1.00 79.31 259 THR A O 1
ATOM 1857 N N . GLY A 1 260 ? -4.126 10.074 -13.526 1.00 63.47 260 GLY A N 1
ATOM 1858 C CA . GLY A 1 260 ? -4.147 11.258 -12.670 1.00 63.47 260 GLY A CA 1
ATOM 1859 C C . GLY A 1 260 ? -2.746 11.848 -12.484 1.00 63.47 260 GLY A C 1
ATOM 1860 O O . GLY A 1 260 ? -1.796 11.119 -12.216 1.00 63.47 260 GLY A O 1
ATOM 1861 N N . GLY A 1 261 ? -2.607 13.168 -12.636 1.00 56.16 261 GLY A N 1
ATOM 1862 C CA . GLY A 1 261 ? -1.328 13.859 -12.444 1.00 56.16 261 GLY A CA 1
ATOM 1863 C C . GLY A 1 261 ? -1.240 15.205 -13.161 1.00 56.16 261 GLY A C 1
ATOM 1864 O O . GLY A 1 261 ? -2.051 15.488 -14.045 1.00 56.16 261 GLY A O 1
ATOM 1865 N N . ASN A 1 262 ? -0.297 16.059 -12.757 1.00 52.03 262 ASN A N 1
ATOM 1866 C CA . ASN A 1 262 ? 0.232 17.109 -13.630 1.00 52.03 262 ASN A CA 1
ATOM 1867 C C . ASN A 1 262 ? 1.197 16.449 -14.632 1.00 52.03 262 ASN A C 1
ATOM 1869 O O . ASN A 1 262 ? 2.003 15.607 -14.221 1.00 52.03 262 ASN A O 1
ATOM 1873 N N . THR A 1 263 ? 1.058 16.799 -15.912 1.00 53.47 263 THR A N 1
ATOM 1874 C CA . THR A 1 263 ? 1.897 16.385 -17.052 1.00 53.47 263 THR A CA 1
ATOM 1875 C C . THR A 1 263 ? 3.296 16.983 -17.008 1.00 53.47 263 THR A C 1
ATOM 1877 O O . THR A 1 263 ? 4.180 16.568 -17.753 1.00 53.47 263 THR A O 1
ATOM 1880 N N . ASP A 1 264 ? 3.496 17.949 -16.123 1.00 50.81 264 ASP A N 1
ATOM 1881 C CA . ASP A 1 264 ? 4.682 18.769 -16.119 1.00 50.81 264 ASP A CA 1
ATOM 1882 C C . ASP A 1 264 ? 5.687 18.155 -15.123 1.00 50.81 264 ASP A C 1
ATOM 1884 O O . ASP A 1 264 ? 5.548 18.278 -13.907 1.00 50.81 264 ASP A O 1
ATOM 1888 N N . TRP A 1 265 ? 6.715 17.492 -15.665 1.00 49.72 265 TRP A N 1
ATOM 1889 C CA . TRP A 1 265 ? 8.027 17.239 -15.031 1.00 49.72 265 TRP A CA 1
ATOM 1890 C C . TRP A 1 265 ? 8.257 15.986 -14.165 1.00 49.72 265 TRP A C 1
ATOM 1892 O O . TRP A 1 265 ? 9.360 15.838 -13.647 1.00 49.72 265 TRP A O 1
ATOM 1902 N N . GLY A 1 266 ? 7.322 15.036 -14.051 1.00 58.09 266 GLY A N 1
ATOM 1903 C CA . GLY A 1 266 ? 7.547 13.799 -13.277 1.00 58.09 266 GLY A CA 1
ATOM 1904 C C . GLY A 1 266 ? 7.232 12.511 -14.041 1.00 58.09 266 GLY A C 1
ATOM 1905 O O . GLY A 1 266 ? 6.124 12.352 -14.554 1.00 58.09 266 GLY A O 1
ATOM 1906 N N . THR A 1 267 ? 8.163 11.545 -14.065 1.00 69.25 267 THR A N 1
ATOM 1907 C CA . THR A 1 267 ? 7.874 10.200 -14.594 1.00 69.25 267 THR A CA 1
ATOM 1908 C C . THR A 1 267 ? 6.796 9.538 -13.746 1.00 69.25 267 THR A C 1
ATOM 1910 O O . THR A 1 267 ? 6.960 9.361 -12.536 1.00 69.25 267 THR A O 1
ATOM 1913 N N . THR A 1 268 ? 5.698 9.145 -14.384 1.00 78.62 268 THR A N 1
ATOM 1914 C CA . THR A 1 268 ? 4.613 8.430 -13.709 1.00 78.62 268 THR A CA 1
ATOM 1915 C C . THR A 1 268 ? 4.654 6.955 -14.093 1.00 78.62 268 THR A C 1
ATOM 1917 O O . THR A 1 268 ? 4.823 6.615 -15.262 1.00 78.62 268 THR A O 1
ATOM 1920 N N . TYR A 1 269 ? 4.479 6.070 -13.121 1.00 87.56 269 TYR A N 1
ATOM 1921 C CA . TYR A 1 269 ? 4.411 4.627 -13.329 1.00 87.56 269 TYR A CA 1
ATOM 1922 C C . TYR A 1 269 ? 3.035 4.123 -12.902 1.00 87.56 269 TYR A C 1
ATOM 1924 O O . TYR A 1 269 ? 2.558 4.483 -11.830 1.00 87.56 269 TYR A O 1
ATOM 1932 N N . ALA A 1 270 ? 2.385 3.247 -13.664 1.00 91.19 270 ALA A N 1
ATOM 1933 C CA . ALA A 1 270 ? 1.294 2.490 -13.045 1.00 91.19 270 ALA A CA 1
ATOM 1934 C C . ALA A 1 270 ? 1.888 1.457 -12.071 1.00 91.19 270 ALA A C 1
ATOM 1936 O O . ALA A 1 270 ? 1.489 1.403 -10.905 1.00 91.19 270 ALA A O 1
ATOM 1937 N N . ILE A 1 271 ? 2.933 0.737 -12.492 1.00 93.50 271 ILE A N 1
ATOM 1938 C CA . ILE A 1 271 ? 3.722 -0.151 -11.632 1.00 93.50 271 ILE A CA 1
ATOM 1939 C C . ILE A 1 271 ? 5.220 0.091 -11.849 1.00 93.50 271 ILE A C 1
ATOM 1941 O O . ILE A 1 271 ? 5.701 0.090 -12.983 1.00 93.50 271 ILE A O 1
ATOM 1945 N N . PHE A 1 272 ? 5.967 0.240 -10.756 1.00 91.62 272 PHE A N 1
ATOM 1946 C CA . PHE A 1 272 ? 7.428 0.309 -10.745 1.00 91.62 272 PHE A CA 1
ATOM 1947 C C . PHE A 1 272 ? 8.007 -0.793 -9.853 1.00 91.62 272 PHE A C 1
ATOM 1949 O O . PHE A 1 272 ? 7.699 -0.857 -8.663 1.00 91.62 272 PHE A O 1
ATOM 1956 N N . VAL A 1 273 ? 8.855 -1.647 -10.420 1.00 90.19 273 VAL A N 1
ATOM 1957 C CA . VAL A 1 273 ? 9.653 -2.644 -9.697 1.00 90.19 273 VAL A CA 1
ATOM 1958 C C . VAL A 1 273 ? 11.102 -2.174 -9.735 1.00 90.19 273 VAL A C 1
ATOM 1960 O O . VAL A 1 273 ? 11.750 -2.307 -10.759 1.00 90.19 273 VAL A O 1
ATOM 1963 N N . GLY A 1 274 ? 11.600 -1.579 -8.655 1.00 84.19 274 GLY A N 1
ATOM 1964 C CA . GLY A 1 274 ? 12.946 -1.011 -8.577 1.00 84.19 274 GLY A CA 1
ATOM 1965 C C . GLY A 1 274 ? 14.017 -2.054 -8.257 1.00 84.19 274 GLY A C 1
ATOM 1966 O O . GLY A 1 274 ? 13.900 -2.780 -7.266 1.00 84.19 274 GLY A O 1
ATOM 1967 N N . ILE A 1 275 ? 15.084 -2.069 -9.061 1.00 76.56 275 ILE A N 1
ATOM 1968 C CA . ILE A 1 275 ? 16.272 -2.915 -8.896 1.00 76.56 275 ILE A CA 1
ATOM 1969 C C . ILE A 1 275 ? 17.487 -1.996 -8.778 1.00 76.56 275 ILE A C 1
ATOM 1971 O O . ILE A 1 275 ? 17.752 -1.202 -9.677 1.00 76.56 275 ILE A O 1
ATOM 1975 N N . PHE A 1 276 ? 18.234 -2.106 -7.683 1.00 69.69 276 PHE A N 1
ATOM 1976 C CA . PHE A 1 276 ? 19.457 -1.325 -7.478 1.00 69.69 276 PHE A CA 1
ATOM 1977 C C . PHE A 1 276 ? 20.558 -2.226 -6.930 1.00 69.69 276 PHE A C 1
ATOM 1979 O O . PHE A 1 276 ? 21.382 -2.743 -7.686 1.00 69.69 276 PHE A O 1
ATOM 1986 N N . ASP A 1 277 ? 20.539 -2.487 -5.625 1.00 71.19 277 ASP A N 1
ATOM 1987 C CA . ASP A 1 277 ? 21.625 -3.202 -4.956 1.00 71.19 277 ASP A CA 1
ATOM 1988 C C . ASP A 1 277 ? 21.355 -4.699 -4.800 1.00 71.19 277 ASP A C 1
ATOM 1990 O O . ASP A 1 277 ? 22.290 -5.498 -4.881 1.00 71.19 277 ASP A O 1
ATOM 1994 N N . GLU A 1 278 ? 20.085 -5.089 -4.756 1.00 74.69 278 GLU A N 1
ATOM 1995 C CA . GLU A 1 278 ? 19.632 -6.472 -4.614 1.00 74.69 278 GLU A CA 1
ATOM 1996 C C . GLU A 1 278 ? 18.755 -6.887 -5.798 1.00 74.69 278 GLU A C 1
ATOM 1998 O O . GLU A 1 278 ? 18.140 -6.038 -6.447 1.00 74.69 278 GLU A O 1
ATOM 2003 N N . ILE A 1 279 ? 18.723 -8.191 -6.087 1.00 81.50 279 ILE A N 1
ATOM 2004 C CA . ILE A 1 279 ? 17.864 -8.787 -7.113 1.00 81.50 279 ILE A CA 1
ATOM 2005 C C . ILE A 1 279 ? 16.567 -9.254 -6.437 1.00 81.50 279 ILE A C 1
ATOM 2007 O O . ILE A 1 279 ? 16.606 -10.218 -5.670 1.00 81.50 279 ILE A O 1
ATOM 2011 N N . PRO A 1 280 ? 15.418 -8.601 -6.695 1.00 84.81 280 PRO A N 1
ATOM 2012 C CA . PRO A 1 280 ? 14.136 -9.073 -6.195 1.00 84.81 280 PRO A CA 1
ATOM 2013 C C . PRO A 1 280 ? 13.770 -10.419 -6.820 1.00 84.81 280 PRO A C 1
ATOM 2015 O O . PRO A 1 280 ? 13.979 -10.632 -8.017 1.00 84.81 280 PRO A O 1
ATOM 2018 N N . VAL A 1 281 ? 13.161 -11.299 -6.028 1.00 89.50 281 VAL A N 1
ATOM 2019 C CA . VAL A 1 281 ? 12.686 -12.606 -6.491 1.00 89.50 281 VAL A CA 1
ATOM 2020 C C . VAL A 1 281 ? 11.207 -12.820 -6.175 1.00 89.50 281 VAL A C 1
ATOM 2022 O O . VAL A 1 281 ? 10.663 -12.245 -5.232 1.00 89.50 281 VAL A O 1
ATOM 2025 N N . ASN A 1 282 ? 10.551 -13.693 -6.941 1.00 92.75 282 ASN A N 1
ATOM 2026 C CA . ASN A 1 282 ? 9.156 -14.107 -6.723 1.00 92.75 282 ASN A CA 1
ATOM 2027 C C . ASN A 1 282 ? 8.163 -12.936 -6.790 1.00 92.75 282 ASN A C 1
ATOM 2029 O O . ASN A 1 282 ? 7.458 -12.634 -5.824 1.00 92.75 282 ASN A O 1
ATOM 2033 N N . ILE A 1 283 ? 8.101 -12.290 -7.953 1.00 94.06 283 ILE A N 1
ATOM 2034 C CA . ILE A 1 283 ? 7.136 -11.223 -8.230 1.00 94.06 283 ILE A CA 1
ATOM 2035 C C . ILE A 1 283 ? 6.045 -11.767 -9.150 1.00 94.06 283 ILE A C 1
ATOM 2037 O O . ILE A 1 283 ? 6.339 -12.343 -10.197 1.00 94.06 283 ILE A O 1
ATOM 2041 N N . ALA A 1 284 ? 4.782 -11.574 -8.785 1.00 96.44 284 ALA A N 1
ATOM 2042 C CA . ALA A 1 284 ? 3.638 -11.944 -9.611 1.00 96.44 284 ALA A CA 1
ATOM 2043 C C . ALA A 1 284 ? 2.750 -10.722 -9.858 1.00 96.44 284 ALA A C 1
ATOM 2045 O O . ALA A 1 284 ? 2.212 -10.140 -8.921 1.00 96.44 284 ALA A O 1
ATOM 2046 N N . ILE A 1 285 ? 2.589 -10.349 -11.126 1.00 97.12 285 ILE A N 1
ATOM 2047 C CA . ILE A 1 285 ? 1.694 -9.287 -11.588 1.00 97.12 285 ILE A CA 1
ATOM 2048 C C . ILE A 1 285 ? 0.676 -9.950 -12.512 1.00 97.12 285 ILE A C 1
ATOM 2050 O O . ILE A 1 285 ? 0.979 -10.214 -13.676 1.00 97.12 285 ILE A O 1
ATOM 2054 N N . ASP A 1 286 ? -0.507 -10.267 -11.989 1.00 97.81 286 ASP A N 1
ATOM 2055 C CA . ASP A 1 286 ? -1.475 -11.130 -12.674 1.00 97.81 286 ASP A CA 1
ATOM 2056 C C . ASP A 1 286 ? -2.894 -10.548 -12.746 1.00 97.81 286 ASP A C 1
ATOM 2058 O O . ASP A 1 286 ? -3.450 -10.111 -11.745 1.00 97.81 286 ASP A O 1
ATOM 2062 N N . GLY A 1 287 ? -3.525 -10.563 -13.919 1.00 96.69 287 GLY A N 1
ATOM 2063 C CA . GLY A 1 287 ? -4.953 -10.232 -14.029 1.00 96.69 287 GLY A CA 1
ATOM 2064 C C . GLY A 1 287 ? -5.308 -8.766 -13.746 1.00 96.69 287 GLY A C 1
ATOM 2065 O O . GLY A 1 287 ? -6.468 -8.455 -13.487 1.00 96.69 287 GLY A O 1
ATOM 2066 N N . ASN A 1 288 ? -4.337 -7.848 -13.744 1.00 97.38 288 ASN A N 1
ATOM 2067 C CA . ASN A 1 288 ? -4.581 -6.439 -13.431 1.00 97.38 288 ASN A CA 1
ATOM 2068 C C . ASN A 1 288 ? -5.038 -5.659 -14.669 1.00 97.38 288 ASN A C 1
ATOM 2070 O O . ASN A 1 288 ? -4.619 -5.939 -15.791 1.00 97.38 288 ASN A O 1
ATOM 2074 N N . TYR A 1 289 ? -5.837 -4.619 -14.456 1.00 95.94 289 TYR A N 1
ATOM 2075 C CA . TYR A 1 289 ? -5.977 -3.522 -15.403 1.00 95.94 289 TYR A CA 1
ATOM 2076 C C . TYR A 1 289 ? -4.994 -2.408 -15.053 1.00 95.94 289 TYR A C 1
ATOM 2078 O O . TYR A 1 289 ? -4.990 -1.915 -13.927 1.00 95.94 289 TYR A O 1
ATOM 2086 N N . ILE A 1 290 ? -4.168 -2.022 -16.018 1.00 95.12 290 ILE A N 1
ATOM 2087 C CA . ILE A 1 290 ? -3.059 -1.086 -15.845 1.00 95.12 290 ILE A CA 1
ATOM 2088 C C . ILE A 1 290 ? -3.242 0.035 -16.862 1.00 95.12 290 ILE A C 1
ATOM 2090 O O . ILE A 1 290 ? -3.151 -0.202 -18.063 1.00 95.12 290 ILE A O 1
ATOM 2094 N N . ASN A 1 291 ? -3.513 1.250 -16.404 1.00 91.12 291 ASN A N 1
ATOM 2095 C CA . ASN A 1 291 ? -3.782 2.396 -17.267 1.00 91.12 291 ASN A CA 1
ATOM 2096 C C . ASN A 1 291 ? -2.952 3.608 -16.840 1.00 91.12 291 ASN A C 1
ATOM 2098 O O . ASN A 1 291 ? -2.767 3.843 -15.647 1.00 91.12 291 ASN A O 1
ATOM 2102 N N . GLY A 1 292 ? -2.505 4.413 -17.801 1.00 86.62 292 GLY A N 1
ATOM 2103 C CA . GLY A 1 292 ? -1.737 5.621 -17.520 1.00 86.62 292 GLY A CA 1
ATOM 2104 C C . GLY A 1 292 ? -0.272 5.376 -17.162 1.00 86.62 292 GLY A C 1
ATOM 2105 O O . GLY A 1 292 ? 0.281 4.289 -17.337 1.00 86.62 292 GLY A O 1
ATOM 2106 N N . GLY A 1 293 ? 0.355 6.440 -16.664 1.00 79.62 293 GLY A N 1
ATOM 2107 C CA . GLY A 1 293 ? 1.799 6.538 -16.510 1.00 79.62 293 GLY A CA 1
ATOM 2108 C C . GLY A 1 293 ? 2.534 6.862 -17.815 1.00 79.62 293 GLY A C 1
ATOM 2109 O O . GLY A 1 293 ? 2.008 6.715 -18.916 1.00 79.62 293 GLY A O 1
ATOM 2110 N N . THR A 1 294 ? 3.776 7.310 -17.669 1.00 81.69 294 THR A N 1
ATOM 2111 C CA . THR A 1 294 ? 4.805 7.274 -18.718 1.00 81.69 294 THR A CA 1
ATOM 2112 C C . THR A 1 294 ? 5.168 5.823 -19.038 1.00 81.69 294 THR A C 1
ATOM 2114 O O . THR A 1 294 ? 5.397 5.476 -20.191 1.00 81.69 294 THR A O 1
ATOM 2117 N N . PHE A 1 295 ? 5.145 4.954 -18.020 1.00 85.19 295 PHE A N 1
ATOM 2118 C CA . PHE A 1 295 ? 5.257 3.506 -18.173 1.00 85.19 295 PHE A CA 1
ATOM 2119 C C . PHE A 1 295 ? 4.118 2.807 -17.423 1.00 85.19 295 PHE A C 1
ATOM 2121 O O . PHE A 1 295 ? 3.946 3.005 -16.218 1.00 85.19 295 PHE A O 1
ATOM 2128 N N . GLY A 1 296 ? 3.378 1.930 -18.107 1.00 89.25 296 GLY A N 1
ATOM 2129 C CA . GLY A 1 296 ? 2.395 1.064 -17.444 1.00 89.25 296 GLY A CA 1
ATOM 2130 C C . GLY A 1 296 ? 3.067 0.078 -16.478 1.00 89.25 296 GLY A C 1
ATOM 2131 O O . GLY A 1 296 ? 2.622 -0.127 -15.353 1.00 89.25 296 GLY A O 1
ATOM 2132 N N . LEU A 1 297 ? 4.201 -0.487 -16.885 1.00 91.00 297 LEU A N 1
ATOM 2133 C CA . LEU A 1 297 ? 5.048 -1.318 -16.039 1.00 91.00 297 LEU A CA 1
ATOM 2134 C C . LEU A 1 297 ? 6.508 -1.003 -16.345 1.00 91.00 297 LEU A C 1
ATOM 2136 O O . LEU A 1 297 ? 6.936 -1.094 -17.493 1.00 91.00 297 LEU A O 1
ATOM 2140 N N . ASN A 1 298 ? 7.271 -0.666 -15.313 1.00 88.00 298 ASN A N 1
ATOM 2141 C CA . ASN A 1 298 ? 8.717 -0.542 -15.391 1.00 88.00 298 ASN A CA 1
ATOM 2142 C C . ASN A 1 298 ? 9.357 -1.581 -14.462 1.00 88.00 298 ASN A C 1
ATOM 2144 O O . ASN A 1 298 ? 9.054 -1.631 -13.270 1.00 88.00 298 ASN A O 1
ATOM 2148 N N . GLY A 1 299 ? 10.211 -2.427 -15.037 1.00 82.94 299 GLY A N 1
ATOM 2149 C CA . GLY A 1 299 ? 10.884 -3.525 -14.345 1.00 82.94 299 GLY A CA 1
ATOM 2150 C C . GLY A 1 299 ? 12.232 -3.158 -13.728 1.00 82.94 299 GLY A C 1
ATOM 2151 O O . GLY A 1 299 ? 13.018 -4.062 -13.500 1.00 82.94 299 GLY A O 1
ATOM 2152 N N . GLY A 1 300 ? 12.547 -1.873 -13.539 1.00 74.56 300 GLY A N 1
ATOM 2153 C CA . GLY A 1 300 ? 13.725 -1.433 -12.781 1.00 74.56 300 GLY A CA 1
ATOM 2154 C C . GLY A 1 300 ? 15.063 -1.616 -13.477 1.00 74.56 300 GLY A C 1
ATOM 2155 O O . GLY A 1 300 ? 16.097 -1.504 -12.826 1.00 74.56 300 GLY A O 1
ATOM 2156 N N . TYR A 1 301 ? 15.063 -1.890 -14.781 1.00 72.94 301 TYR A N 1
ATOM 2157 C CA . TYR A 1 301 ? 16.291 -1.928 -15.561 1.00 72.94 301 TYR A CA 1
ATOM 2158 C C . TYR A 1 301 ? 16.982 -0.558 -15.537 1.00 72.94 301 TYR A C 1
ATOM 2160 O O . TYR A 1 301 ? 16.362 0.466 -15.831 1.00 72.94 301 TYR A O 1
ATOM 2168 N N . SER A 1 302 ? 18.275 -0.561 -15.229 1.00 68.69 302 SER A N 1
ATOM 2169 C CA . SER A 1 302 ? 19.177 0.572 -15.411 1.00 68.69 302 SER A CA 1
ATOM 2170 C C . SER A 1 302 ? 20.261 0.195 -16.418 1.00 68.69 302 SER A C 1
ATOM 2172 O O . SER A 1 302 ? 20.741 -0.939 -16.441 1.00 68.69 302 SER A O 1
ATOM 2174 N N . GLU A 1 303 ? 20.619 1.133 -17.293 1.00 68.44 303 GLU A N 1
ATOM 2175 C CA . GLU A 1 303 ? 21.622 0.899 -18.331 1.00 68.44 303 GLU A CA 1
ATOM 2176 C C . GLU A 1 303 ? 22.963 0.463 -17.716 1.00 68.44 303 GLU A C 1
ATOM 2178 O O . GLU A 1 303 ? 23.445 1.056 -16.752 1.00 68.44 303 GLU A O 1
ATOM 2183 N N . GLY A 1 304 ? 23.548 -0.614 -18.249 1.00 69.56 304 GLY A N 1
ATOM 2184 C CA . GLY A 1 304 ? 24.781 -1.209 -17.721 1.00 69.56 304 GLY A CA 1
ATOM 2185 C C . GLY A 1 304 ? 24.589 -2.125 -16.505 1.00 69.56 304 GLY A C 1
ATOM 2186 O O . GLY A 1 304 ? 25.551 -2.768 -16.081 1.00 69.56 304 GLY A O 1
ATOM 2187 N N . SER A 1 305 ? 23.372 -2.245 -15.965 1.00 71.62 305 SER A N 1
ATOM 2188 C CA . SER A 1 305 ? 23.061 -3.217 -14.916 1.00 71.62 305 SER A CA 1
ATOM 2189 C C . SER A 1 305 ? 22.858 -4.615 -15.498 1.00 71.62 305 SER A C 1
ATOM 2191 O O . SER A 1 305 ? 22.098 -4.816 -16.443 1.00 71.62 305 SER A O 1
ATOM 2193 N N . THR A 1 306 ? 23.502 -5.610 -14.890 1.00 71.25 306 THR A N 1
ATOM 2194 C CA . THR A 1 306 ? 23.250 -7.038 -15.150 1.00 71.25 306 THR A CA 1
ATOM 2195 C C . THR A 1 306 ? 22.156 -7.614 -14.250 1.00 71.25 306 THR A C 1
ATOM 2197 O O . THR A 1 306 ? 21.842 -8.801 -14.337 1.00 71.25 306 THR A O 1
ATOM 2200 N N . LYS A 1 307 ? 21.585 -6.796 -13.358 1.00 76.12 307 LYS A N 1
ATOM 2201 C CA . LYS A 1 307 ? 20.606 -7.231 -12.363 1.00 76.12 307 LYS A CA 1
ATOM 2202 C C . LYS A 1 307 ? 19.212 -7.235 -12.979 1.00 76.12 307 LYS A C 1
ATOM 2204 O O . LYS A 1 307 ? 18.696 -6.191 -13.369 1.00 76.12 307 LYS A O 1
ATOM 2209 N N . ILE A 1 308 ? 18.606 -8.413 -13.028 1.00 76.81 308 ILE A N 1
ATOM 2210 C CA . ILE A 1 308 ? 17.238 -8.650 -13.499 1.00 76.81 308 ILE A CA 1
ATOM 2211 C C . ILE A 1 308 ? 16.460 -9.366 -12.394 1.00 76.81 308 ILE A C 1
ATOM 2213 O O . ILE A 1 308 ? 17.060 -10.203 -11.722 1.00 76.81 308 ILE A O 1
ATOM 2217 N N . PRO A 1 309 ? 15.162 -9.083 -12.174 1.00 81.38 309 PRO A N 1
ATOM 2218 C CA . PRO A 1 309 ? 14.391 -9.794 -11.166 1.00 81.38 309 PRO A CA 1
ATOM 2219 C C . PRO A 1 309 ? 14.285 -11.264 -11.554 1.00 81.38 309 PRO A C 1
ATOM 2221 O O . PRO A 1 309 ? 13.980 -11.589 -12.706 1.00 81.38 309 PRO A O 1
ATOM 2224 N N . GLU A 1 310 ? 14.476 -12.160 -10.596 1.00 86.88 310 GLU A N 1
ATOM 2225 C CA . GLU A 1 310 ? 14.302 -13.586 -10.844 1.00 86.88 310 GLU A CA 1
ATOM 2226 C C . GLU A 1 310 ? 12.857 -13.995 -10.565 1.00 86.88 310 GLU A C 1
ATOM 2228 O O . GLU A 1 310 ? 12.211 -13.541 -9.618 1.00 86.88 310 GLU A O 1
ATOM 2233 N N . ASN A 1 311 ? 12.326 -14.899 -11.388 1.00 89.94 311 ASN A N 1
ATOM 2234 C CA . ASN A 1 311 ? 10.983 -15.445 -11.196 1.00 89.94 311 ASN A CA 1
ATOM 2235 C C . ASN A 1 311 ? 9.863 -14.377 -11.192 1.00 89.94 311 ASN A C 1
ATOM 2237 O O . ASN A 1 311 ? 8.827 -14.563 -10.546 1.00 89.94 311 ASN A O 1
ATOM 2241 N N . MET A 1 312 ? 10.062 -13.266 -11.912 1.00 91.88 312 MET A N 1
ATOM 2242 C CA . MET A 1 312 ? 9.024 -12.267 -12.159 1.00 91.88 312 MET A CA 1
ATOM 2243 C C . MET A 1 312 ? 8.074 -12.755 -13.258 1.00 91.88 312 MET A C 1
ATOM 2245 O O . MET A 1 312 ? 8.483 -13.019 -14.387 1.00 91.88 312 MET A O 1
ATOM 2249 N N . ARG A 1 313 ? 6.787 -12.867 -12.925 1.00 94.25 313 ARG A N 1
ATOM 2250 C CA . ARG A 1 313 ? 5.711 -13.264 -13.838 1.00 94.25 313 ARG A CA 1
ATOM 2251 C C . ARG A 1 313 ? 4.764 -12.095 -14.060 1.00 94.25 313 ARG A C 1
ATOM 2253 O O . ARG A 1 313 ? 4.257 -11.523 -13.099 1.00 94.25 313 ARG A O 1
ATOM 2260 N N . VAL A 1 314 ? 4.505 -11.782 -15.325 1.00 95.38 314 VAL A N 1
ATOM 2261 C CA . VAL A 1 314 ? 3.543 -10.758 -15.748 1.00 95.38 314 VAL A CA 1
ATOM 2262 C C . VAL A 1 314 ? 2.537 -11.429 -16.676 1.00 95.38 314 VAL A C 1
ATOM 2264 O O . VAL A 1 314 ? 2.853 -11.715 -17.828 1.00 95.38 314 VAL A O 1
ATOM 2267 N N . THR A 1 315 ? 1.347 -11.742 -16.171 1.00 97.12 315 THR A N 1
ATOM 2268 C CA . THR A 1 315 ? 0.370 -12.608 -16.854 1.00 97.12 315 THR A CA 1
ATOM 2269 C C . THR A 1 315 ? -1.034 -12.016 -16.815 1.00 97.12 315 THR A C 1
ATOM 2271 O O . THR A 1 315 ? -1.387 -11.293 -15.896 1.00 97.12 315 THR A O 1
ATOM 2274 N N . ASN A 1 316 ? -1.851 -12.281 -17.836 1.00 96.88 316 ASN A N 1
ATOM 2275 C CA . ASN A 1 316 ? -3.282 -11.929 -17.863 1.00 96.88 316 ASN A CA 1
ATOM 2276 C C . ASN A 1 316 ? -3.628 -10.443 -17.611 1.00 96.88 316 ASN A C 1
ATOM 2278 O O . ASN A 1 316 ? -4.776 -10.122 -17.310 1.00 96.88 316 ASN A O 1
ATOM 2282 N N . ASN A 1 317 ? -2.663 -9.527 -17.725 1.00 95.44 317 ASN A N 1
ATOM 2283 C CA . ASN A 1 317 ? -2.898 -8.104 -17.502 1.00 95.44 317 ASN A CA 1
ATOM 2284 C C . ASN A 1 317 ? -3.482 -7.447 -18.755 1.00 95.44 317 ASN A C 1
ATOM 2286 O O . ASN A 1 317 ? -3.109 -7.772 -19.882 1.00 95.44 317 ASN A O 1
ATOM 2290 N N . GLN A 1 318 ? -4.362 -6.476 -18.543 1.00 95.31 318 GLN A N 1
ATOM 2291 C CA . GLN A 1 318 ? -4.906 -5.612 -19.581 1.00 95.31 318 GLN A CA 1
ATOM 2292 C C . GLN A 1 318 ? -4.284 -4.225 -19.444 1.00 95.31 318 GLN A C 1
ATOM 2294 O O . GLN A 1 318 ? -4.387 -3.607 -18.385 1.00 95.31 318 GLN A O 1
ATOM 2299 N N . PHE A 1 319 ? -3.685 -3.718 -20.518 1.00 93.00 319 PHE A N 1
ATOM 2300 C CA . PHE A 1 319 ? -3.122 -2.372 -20.551 1.00 93.00 319 PHE A CA 1
ATOM 2301 C C . PHE A 1 319 ? -4.104 -1.418 -21.230 1.00 93.00 319 PHE A C 1
ATOM 2303 O O . PHE A 1 319 ? -4.566 -1.678 -22.341 1.00 93.00 319 PHE A O 1
ATOM 2310 N N . GLY A 1 320 ? -4.458 -0.339 -20.538 1.00 88.69 320 GLY A N 1
ATOM 2311 C CA . GLY A 1 320 ? -5.239 0.749 -21.107 1.00 88.69 320 GLY A CA 1
ATOM 2312 C C . GLY A 1 320 ? -4.419 1.568 -22.106 1.00 88.69 320 GLY A C 1
ATOM 2313 O O . GLY A 1 320 ? -3.191 1.507 -22.130 1.00 88.69 320 GLY A O 1
ATOM 2314 N N . SER A 1 321 ? -5.109 2.331 -22.952 1.00 83.50 321 SER A N 1
ATOM 2315 C CA . SER A 1 321 ? -4.492 3.133 -24.017 1.00 83.50 321 SER A CA 1
ATOM 2316 C C . SER A 1 321 ? -4.059 4.531 -23.573 1.00 83.50 321 SER A C 1
ATOM 2318 O O . SER A 1 321 ? -3.487 5.268 -24.374 1.00 83.50 321 SER A O 1
ATOM 2320 N N . ASN A 1 322 ? -4.362 4.933 -22.337 1.00 81.50 322 ASN A N 1
ATOM 2321 C CA . ASN A 1 322 ? -3.990 6.254 -21.847 1.00 81.50 322 ASN A CA 1
ATOM 2322 C C . ASN A 1 322 ? -2.530 6.229 -21.396 1.00 81.50 322 ASN A C 1
ATOM 2324 O O . ASN A 1 322 ? -2.120 5.330 -20.664 1.00 81.50 322 ASN A O 1
ATOM 2328 N N . PHE A 1 323 ? -1.771 7.247 -21.781 1.00 71.56 323 PHE A N 1
ATOM 2329 C CA . PHE A 1 323 ? -0.389 7.447 -21.364 1.00 71.56 323 PHE A CA 1
ATOM 2330 C C . PHE A 1 323 ? -0.184 8.907 -20.957 1.00 71.56 323 PHE A C 1
ATOM 2332 O O . PHE A 1 323 ? -0.821 9.811 -21.501 1.00 71.56 323 PHE A O 1
ATOM 2339 N N . LEU A 1 324 ? 0.700 9.137 -19.988 1.00 67.88 324 LEU A N 1
ATOM 2340 C CA . LEU A 1 324 ? 1.162 10.474 -19.622 1.00 67.88 324 LEU A CA 1
ATOM 2341 C C . LEU A 1 324 ? 2.492 10.713 -20.340 1.00 67.88 324 LEU A C 1
ATOM 2343 O O . LEU A 1 324 ? 3.497 10.070 -20.034 1.00 67.88 324 LEU A O 1
ATOM 2347 N N . GLY A 1 325 ? 2.463 11.580 -21.353 1.00 50.81 325 GLY A N 1
ATOM 2348 C CA . GLY A 1 325 ? 3.611 11.858 -22.210 1.00 50.81 325 GLY A CA 1
ATOM 2349 C C . GLY A 1 325 ? 4.798 12.418 -21.428 1.00 50.81 325 GLY A C 1
ATOM 2350 O O . GLY A 1 325 ? 4.657 13.385 -20.688 1.00 50.81 325 GLY A O 1
ATOM 2351 N N . GLY A 1 326 ? 5.971 11.821 -21.629 1.00 44.38 326 GLY A N 1
ATOM 2352 C CA . GLY A 1 326 ? 7.260 12.456 -21.391 1.00 44.38 326 GLY A CA 1
ATOM 2353 C C . GLY A 1 326 ? 7.974 12.562 -22.732 1.00 44.38 326 GLY A C 1
ATOM 2354 O O . GLY A 1 326 ? 8.154 11.554 -23.415 1.00 44.38 326 GLY A O 1
ATOM 2355 N N . THR A 1 327 ? 8.347 13.769 -23.149 1.00 31.69 327 THR A N 1
ATOM 2356 C CA . THR A 1 327 ? 9.304 13.946 -24.245 1.00 31.69 327 THR A CA 1
ATOM 2357 C C . THR A 1 327 ? 10.655 13.440 -23.754 1.00 31.69 327 THR A C 1
ATOM 2359 O O . THR A 1 327 ? 11.317 14.115 -22.969 1.00 31.69 327 THR A O 1
ATOM 2362 N N . HIS A 1 328 ? 11.038 12.235 -24.166 1.00 31.22 328 HIS A N 1
ATOM 2363 C CA . HIS A 1 328 ? 12.409 11.768 -24.013 1.00 31.22 328 HIS A CA 1
ATOM 2364 C C . HIS A 1 328 ? 13.317 12.622 -24.911 1.00 31.22 328 HIS A C 1
ATOM 2366 O O . HIS A 1 328 ? 13.186 12.568 -26.133 1.00 31.22 328 HIS A O 1
ATOM 2372 N N . ASN A 1 329 ? 14.200 13.405 -24.290 1.00 29.38 329 ASN A N 1
ATOM 2373 C CA . ASN A 1 329 ? 15.522 13.736 -24.823 1.00 29.38 329 ASN A CA 1
ATOM 2374 C C . ASN A 1 329 ? 16.547 12.987 -23.976 1.00 29.38 329 ASN A C 1
ATOM 2376 O O . ASN A 1 329 ? 16.350 12.970 -22.738 1.00 29.38 329 ASN A O 1
#